Protein AF-A0A6M0SZT1-F1 (afdb_monomer)

Sequence (218 aa):
MTKTYFNPGCALSIYKPEVENKILKFLNENYGEVTLHKICCHHDPQIEAGSLIINVCAGCDRRFRSLYKGISTISLWEVLDGLDGFQYPDYKGLKLSIQDACPVREKPQVHKAVRNLLKKMNIDVVETKFFGRNSICCGNDLYPKIPIEKVHQKMKERADSMPCNEVCVYCVSCIKSMYIGGKTPRYLIDLLIGQTTDPQIYDTVQWHEQLQDYIDKH

pLDDT: mean 97.03, std 3.06, range [72.12, 98.88]

Organism: Clostridium botulinum (NCBI:txid1491)

Secondary structure (DSSP, 8-state):
---EEEE-HHHHHHH-HHHHHHHHHHHHHHT--EEE--S-TTS-----TT-EEEES-HHHHHHHHHHSTT-EEEEHHHHHHT-TT------TTEEEEEE--GGGTT-HHHHHHHHHHHHHTTEEE---SS-GGGPPP-SGGGTTTS-HHHHHHHHHHHHHT-SSSEEEESSHHHHHHHHHTT-EEEEHHHHHTT------S--HHHHHHHHHHHHHH-

Mean predicted aligned error: 2.59 Å

Radius of gyration: 16.6 Å; Cα contacts (8 Å, |Δi|>4): 396; chains: 1; bounding box: 43×33×44 Å

Solvent-accessible surface area (backbone atoms only — not comparable to full-atom values): 11674 Å² total; per-residue (Å²): 132,75,53,38,30,39,30,54,46,62,63,42,49,70,72,48,50,78,50,50,60,53,52,49,50,50,38,45,76,76,75,41,82,53,44,85,40,76,59,25,66,90,50,84,75,90,67,65,75,59,24,36,36,37,23,58,32,37,63,44,44,42,36,41,53,70,73,40,84,50,40,44,66,45,46,47,47,44,54,58,56,73,49,96,77,78,80,58,43,78,51,82,60,42,66,25,13,60,54,44,57,53,60,40,31,91,38,63,64,50,53,50,17,50,52,50,46,38,46,67,21,37,34,41,77,42,78,30,95,49,43,53,70,57,28,62,59,47,27,61,86,41,56,86,83,48,61,66,70,60,30,51,48,40,9,26,59,46,31,69,56,38,82,38,58,36,28,38,21,63,35,70,64,44,29,26,22,25,42,77,26,72,32,48,38,36,37,48,68,29,51,58,71,69,46,81,54,76,60,72,78,46,56,68,64,62,42,52,50,54,52,47,60,44,52,80,75,59

Foldseek 3Di:
DAAEEEEAALLNCVQPVVVQVVLQVVCCVFPHDYHYQHAHLVDDSPDDALHEYAYLALVSQLSQPPPDHRYHYDYPLLVVLPTDPQDAAAPPAAEFEEQDAVSCLVPLSSQVSLVSSCVSNNYHYDYFPQDRNRHDHLLLVCPPVDDVVVSLVSLLVNLVSIPDLEYEYSHLLSCLSNVSNNGQYDYSSCNSVVHGDDNPPSPSVVSVVSSVVSNVVD

Structure (mmCIF, N/CA/C/O backbone):
data_AF-A0A6M0SZT1-F1
#
_entry.id   AF-A0A6M0SZT1-F1
#
loop_
_atom_site.group_PDB
_atom_site.id
_atom_site.type_symbol
_atom_site.label_atom_id
_atom_site.label_alt_id
_atom_site.label_comp_id
_atom_site.label_asym_id
_atom_site.label_entity_id
_atom_site.label_seq_id
_atom_site.pdbx_PDB_ins_code
_atom_site.Cartn_x
_atom_site.Cartn_y
_atom_site.Cartn_z
_atom_site.occupancy
_atom_site.B_iso_or_equiv
_atom_site.auth_seq_id
_atom_site.auth_comp_id
_atom_site.auth_asym_id
_atom_site.auth_atom_id
_atom_site.pdbx_PDB_model_num
ATOM 1 N N . MET A 1 1 ? -22.111 5.055 19.027 1.00 72.12 1 MET A N 1
ATOM 2 C CA . MET A 1 1 ? -20.682 5.299 18.738 1.00 72.12 1 MET A CA 1
ATOM 3 C C . MET A 1 1 ? -20.318 4.495 17.503 1.00 72.12 1 MET A C 1
ATOM 5 O O . MET A 1 1 ? -20.843 3.397 17.362 1.00 72.12 1 MET A O 1
ATOM 9 N N . THR A 1 2 ? -19.500 5.039 16.604 1.00 90.38 2 THR A N 1
ATOM 10 C CA . THR A 1 2 ? -19.004 4.309 15.426 1.00 90.38 2 THR A CA 1
ATOM 11 C C . THR A 1 2 ? -18.044 3.212 15.876 1.00 90.38 2 THR A C 1
ATOM 13 O O . THR A 1 2 ? -17.076 3.521 16.568 1.00 90.38 2 THR A O 1
ATOM 16 N N . LYS A 1 3 ? -18.294 1.950 15.506 1.00 97.12 3 LYS A N 1
ATOM 17 C CA . LYS A 1 3 ? -17.322 0.876 15.750 1.00 97.12 3 LYS A CA 1
ATOM 18 C C . LYS A 1 3 ? -16.201 0.943 14.721 1.00 97.12 3 LYS A C 1
ATOM 20 O O . LYS A 1 3 ? -16.451 1.177 13.535 1.00 97.12 3 LYS A O 1
ATOM 25 N N . THR A 1 4 ? -14.977 0.719 15.186 1.00 98.44 4 THR A N 1
ATOM 26 C CA . THR A 1 4 ? -13.776 0.804 14.357 1.00 98.44 4 THR A CA 1
ATOM 27 C C . THR A 1 4 ? -13.098 -0.551 14.254 1.00 98.44 4 THR A C 1
ATOM 29 O O . THR A 1 4 ? -12.855 -1.232 15.251 1.00 98.44 4 THR A O 1
ATOM 32 N N . TYR A 1 5 ? -12.756 -0.918 13.026 1.00 98.56 5 TYR A N 1
ATOM 33 C CA . TYR A 1 5 ? -12.102 -2.169 12.694 1.00 98.56 5 TYR A CA 1
ATOM 34 C C . TYR A 1 5 ? -10.780 -1.909 11.984 1.00 98.56 5 TYR A C 1
ATOM 36 O O . TYR A 1 5 ? -10.684 -1.004 11.159 1.00 98.56 5 TYR A O 1
ATOM 44 N N . PHE A 1 6 ? -9.768 -2.727 12.252 1.00 98.69 6 PHE A N 1
ATOM 45 C CA . PHE A 1 6 ? -8.534 -2.751 11.476 1.00 98.69 6 PHE A CA 1
ATOM 46 C C . PHE A 1 6 ? -8.542 -3.955 10.539 1.00 98.69 6 PHE A C 1
ATOM 48 O O . PHE A 1 6 ? -8.593 -5.096 10.998 1.00 98.69 6 PHE A O 1
ATOM 55 N N . ASN A 1 7 ? -8.469 -3.706 9.230 1.00 98.44 7 ASN A N 1
ATOM 56 C CA . ASN A 1 7 ? -8.311 -4.752 8.226 1.00 98.44 7 ASN A CA 1
ATOM 57 C C . ASN A 1 7 ? -6.922 -4.643 7.574 1.00 98.44 7 ASN A C 1
ATOM 59 O O . ASN A 1 7 ? -6.676 -3.701 6.808 1.00 98.44 7 ASN A O 1
ATOM 63 N N . PRO A 1 8 ? -6.008 -5.596 7.840 1.00 97.38 8 PRO A N 1
ATOM 64 C CA . PRO A 1 8 ? -4.684 -5.589 7.219 1.00 97.38 8 PRO A CA 1
ATOM 65 C C . PRO A 1 8 ? -4.759 -5.871 5.710 1.00 97.38 8 PRO A C 1
ATOM 67 O O . PRO A 1 8 ? -3.928 -5.387 4.938 1.00 97.38 8 PRO A O 1
ATOM 70 N N . GLY A 1 9 ? -5.800 -6.591 5.283 1.00 97.19 9 GLY A N 1
ATOM 71 C CA . GL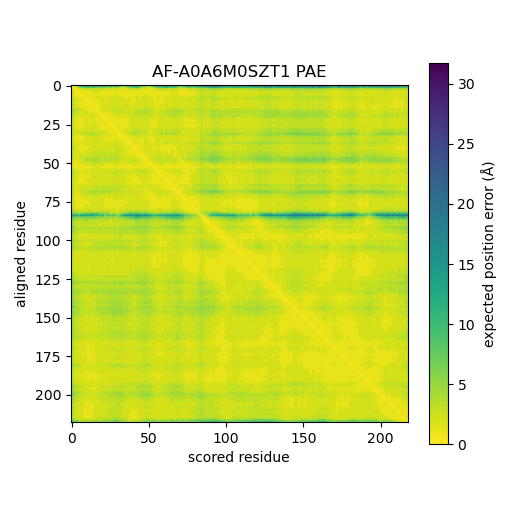Y A 1 9 ? -5.979 -7.082 3.925 1.00 97.19 9 GLY A CA 1
ATOM 72 C C . GLY A 1 9 ? -5.069 -8.271 3.621 1.00 97.19 9 GLY A C 1
ATOM 73 O O . GLY A 1 9 ? -3.965 -8.381 4.151 1.00 97.19 9 GLY A O 1
ATOM 74 N N . CYS A 1 10 ? -5.513 -9.132 2.702 1.00 97.00 10 CYS A N 1
ATOM 75 C CA . CYS A 1 10 ? -4.819 -10.368 2.327 1.00 97.00 10 CYS A CA 1
ATOM 76 C C . CYS A 1 10 ? -3.331 -10.162 2.018 1.00 97.00 10 CYS A C 1
ATOM 78 O O . CYS A 1 10 ? -2.477 -10.916 2.471 1.00 97.00 10 CYS A O 1
ATOM 80 N N . ALA A 1 11 ? -3.002 -9.098 1.286 1.00 97.38 11 ALA A N 1
ATOM 81 C CA . ALA A 1 11 ? -1.643 -8.875 0.832 1.00 97.38 11 ALA A CA 1
ATOM 82 C C . ALA A 1 11 ? -0.666 -8.565 1.978 1.00 97.38 11 ALA A C 1
ATOM 84 O O . ALA A 1 11 ? 0.463 -9.042 1.933 1.00 97.38 11 ALA A O 1
ATOM 85 N N . LEU A 1 12 ? -1.072 -7.794 2.999 1.00 97.44 12 LEU A N 1
ATOM 86 C CA . LEU A 1 12 ? -0.223 -7.568 4.177 1.00 97.44 12 LEU A CA 1
ATOM 87 C C . LEU A 1 12 ? -0.140 -8.836 5.031 1.00 97.44 12 LEU A C 1
ATOM 89 O O . LEU A 1 12 ? 0.940 -9.157 5.516 1.00 97.44 12 LEU A O 1
ATOM 93 N N . SER A 1 13 ? -1.252 -9.562 5.157 1.00 97.12 13 SER A N 1
ATOM 94 C CA . SER A 1 13 ? -1.324 -10.829 5.887 1.00 97.12 13 SER A CA 1
ATOM 95 C C . SER A 1 13 ? -0.401 -11.904 5.325 1.00 97.12 13 SER A C 1
ATOM 97 O O . SER A 1 13 ? 0.176 -12.671 6.086 1.00 97.12 13 SER A O 1
ATOM 99 N N . ILE A 1 14 ? -0.228 -11.952 4.003 1.00 97.06 14 ILE A N 1
ATOM 100 C CA . ILE A 1 14 ? 0.751 -12.832 3.352 1.00 97.06 14 ILE A CA 1
ATOM 101 C C . ILE A 1 14 ? 2.166 -12.266 3.513 1.00 97.06 14 ILE A C 1
ATOM 103 O O . ILE A 1 14 ? 3.099 -13.009 3.797 1.00 97.06 14 ILE A O 1
ATOM 107 N N . TYR A 1 15 ? 2.325 -10.951 3.330 1.00 97.62 15 TYR A N 1
ATOM 108 C CA . TYR A 1 15 ? 3.629 -10.291 3.322 1.00 97.62 15 TYR A CA 1
ATOM 109 C C . TYR A 1 15 ? 4.350 -10.376 4.672 1.00 97.62 15 TYR A C 1
ATOM 111 O O . TYR A 1 15 ? 5.495 -10.816 4.741 1.00 97.62 15 TYR A O 1
ATOM 119 N N . LYS A 1 16 ? 3.685 -9.918 5.735 1.00 96.38 16 LYS A N 1
ATOM 120 C CA . LYS A 1 16 ? 4.219 -9.804 7.099 1.00 96.38 16 LYS A CA 1
ATOM 121 C C . LYS A 1 16 ? 3.084 -9.950 8.121 1.00 96.38 16 LYS A C 1
ATOM 123 O O . LYS A 1 16 ? 2.641 -8.945 8.692 1.00 96.38 16 LYS A O 1
ATOM 128 N N . PRO A 1 17 ? 2.570 -11.174 8.349 1.00 95.00 17 PRO A N 1
ATOM 129 C CA . PRO A 1 17 ? 1.448 -11.410 9.262 1.00 95.00 17 PRO A CA 1
ATOM 130 C C . PRO A 1 17 ? 1.733 -10.938 10.694 1.00 95.00 17 PRO A C 1
ATOM 132 O O . PRO A 1 17 ? 0.834 -10.489 11.404 1.00 95.00 17 PRO A O 1
ATOM 135 N N . GLU A 1 18 ? 2.989 -10.977 11.133 1.00 94.25 18 GLU A N 1
ATOM 136 C CA . GLU A 1 18 ? 3.406 -10.539 12.464 1.00 94.25 18 GLU A CA 1
ATOM 137 C C . GLU A 1 18 ? 3.238 -9.029 12.692 1.00 94.25 18 GLU A C 1
ATOM 139 O O . GLU A 1 18 ? 3.200 -8.572 13.839 1.00 94.25 18 GLU A O 1
ATOM 144 N N . VAL A 1 19 ? 3.132 -8.239 11.619 1.00 94.81 19 VAL A N 1
ATOM 145 C CA . VAL A 1 19 ? 2.925 -6.790 11.703 1.00 94.81 19 VAL A CA 1
ATOM 146 C C . VAL A 1 19 ? 1.462 -6.445 12.003 1.00 94.81 19 VAL A C 1
ATOM 148 O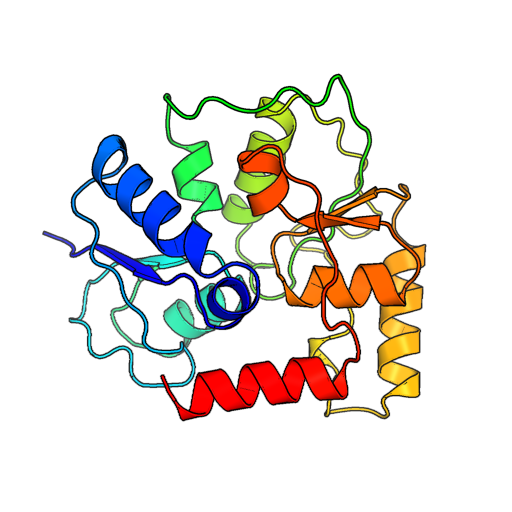 O . VAL A 1 19 ? 1.208 -5.400 12.602 1.00 94.81 19 VAL A O 1
ATOM 151 N N . GLU A 1 20 ? 0.503 -7.326 11.697 1.00 94.38 20 GLU A N 1
ATOM 152 C CA . GLU A 1 20 ? -0.929 -7.094 11.958 1.00 94.38 20 GLU A CA 1
ATOM 153 C C . GLU A 1 20 ? -1.192 -6.759 13.428 1.00 94.38 20 GLU A C 1
ATOM 155 O O . GLU A 1 20 ? -1.782 -5.727 13.748 1.00 94.38 20 GLU A O 1
ATOM 160 N N . ASN A 1 21 ? -0.692 -7.609 14.328 1.00 94.19 21 ASN A N 1
ATOM 161 C CA . ASN A 1 21 ? -0.896 -7.459 15.766 1.00 94.19 21 ASN A CA 1
ATOM 162 C C . ASN A 1 21 ? -0.145 -6.247 16.328 1.00 94.19 21 ASN A C 1
ATOM 164 O O . ASN A 1 21 ? -0.613 -5.626 17.280 1.00 94.19 21 ASN A O 1
ATOM 168 N N . LYS A 1 22 ? 0.993 -5.873 15.727 1.00 95.31 22 LYS A N 1
ATOM 169 C CA . LYS A 1 22 ? 1.731 -4.660 16.110 1.00 95.31 22 LYS A CA 1
ATOM 170 C C . LYS A 1 22 ? 0.941 -3.404 15.752 1.00 95.31 22 LYS A C 1
ATOM 172 O O . LYS A 1 22 ? 0.822 -2.515 16.590 1.00 95.31 22 LYS A O 1
ATOM 177 N N . ILE A 1 23 ? 0.365 -3.353 14.548 1.00 96.31 23 ILE A N 1
ATOM 178 C CA . ILE A 1 23 ? -0.489 -2.236 14.124 1.00 96.31 23 ILE A CA 1
ATOM 179 C C . ILE A 1 23 ? -1.745 -2.176 14.994 1.00 96.31 23 ILE A C 1
ATOM 181 O O . ILE A 1 23 ? -2.072 -1.113 15.507 1.00 96.31 23 ILE A O 1
ATOM 185 N N . LEU A 1 24 ? -2.423 -3.306 15.209 1.00 97.50 24 LEU A N 1
ATOM 186 C CA . LEU A 1 24 ? -3.626 -3.358 16.039 1.00 97.50 24 LEU A CA 1
ATOM 187 C C . LEU A 1 24 ? -3.359 -2.861 17.464 1.00 97.50 24 LEU A C 1
ATOM 189 O O . LEU A 1 24 ? -4.137 -2.066 17.991 1.00 97.50 24 LEU A O 1
ATOM 193 N N . LYS A 1 25 ? -2.258 -3.311 18.077 1.00 96.31 25 LYS A N 1
ATOM 194 C CA . LYS A 1 25 ? -1.841 -2.851 19.403 1.00 96.31 25 LYS A CA 1
ATOM 195 C C . LYS A 1 25 ? -1.597 -1.341 19.404 1.00 96.31 25 LYS A C 1
ATOM 197 O O . LYS A 1 25 ? -2.168 -0.644 20.234 1.00 96.31 25 LYS A O 1
ATOM 202 N N . PHE A 1 26 ? -0.830 -0.838 18.437 1.00 95.44 26 PHE A N 1
ATOM 203 C CA . PHE A 1 26 ? -0.554 0.593 18.312 1.00 95.44 26 PHE A CA 1
ATOM 204 C C . PHE A 1 26 ? -1.837 1.426 18.161 1.00 95.44 26 PHE A C 1
ATOM 206 O O . PHE A 1 26 ? -1.977 2.461 18.811 1.00 95.44 26 PHE A O 1
ATOM 213 N N . LEU A 1 27 ? -2.790 0.973 17.339 1.00 96.50 27 LEU A N 1
ATOM 214 C CA . LEU A 1 27 ? -4.081 1.640 17.159 1.00 96.50 27 LEU A CA 1
ATOM 215 C C . LEU A 1 27 ? -4.890 1.674 18.463 1.00 96.50 27 LEU A C 1
ATOM 217 O O . LEU A 1 27 ? -5.441 2.717 18.797 1.00 96.50 27 LEU A O 1
ATOM 221 N N . ASN A 1 28 ? -4.913 0.581 19.227 1.00 96.75 28 ASN A N 1
ATOM 222 C CA . ASN A 1 28 ? -5.602 0.557 20.520 1.00 96.75 28 ASN A CA 1
ATOM 223 C C . ASN A 1 28 ? -4.961 1.487 21.560 1.00 96.75 28 ASN A C 1
ATOM 225 O O . ASN A 1 28 ? -5.665 2.078 22.372 1.00 96.75 28 ASN A O 1
ATOM 229 N N . GLU A 1 29 ? -3.640 1.655 21.514 1.00 95.12 29 GLU A N 1
ATOM 230 C CA . GLU A 1 29 ? -2.909 2.532 22.434 1.00 95.12 29 GLU A CA 1
ATOM 231 C C . GLU A 1 29 ? -3.015 4.023 22.068 1.00 95.12 29 GLU A C 1
ATOM 233 O O . GLU A 1 29 ? -2.944 4.866 22.958 1.00 95.12 29 GLU A O 1
ATOM 238 N N . ASN A 1 30 ? -3.175 4.362 20.781 1.00 94.81 30 ASN A N 1
ATOM 239 C CA . ASN A 1 30 ? -2.997 5.742 20.299 1.00 94.81 30 ASN A CA 1
ATOM 240 C C . ASN A 1 30 ? -4.188 6.321 19.522 1.00 94.81 30 ASN A C 1
ATOM 242 O O . ASN A 1 30 ? -4.253 7.532 19.340 1.00 94.81 30 ASN A O 1
ATOM 246 N N . TYR A 1 31 ? -5.109 5.491 19.030 1.00 93.75 31 TYR A N 1
ATOM 247 C CA . TYR A 1 31 ? -6.240 5.930 18.206 1.00 93.75 31 TYR A CA 1
ATOM 248 C C . TYR A 1 31 ? -7.587 5.737 18.910 1.00 93.75 31 TYR A C 1
ATOM 250 O O . TYR A 1 31 ? -8.418 6.643 18.913 1.00 93.75 31 TYR A O 1
ATOM 258 N N . GLY A 1 32 ? -7.808 4.574 19.522 1.00 94.19 32 GLY A N 1
ATOM 259 C CA . GLY A 1 32 ? -9.045 4.242 20.230 1.00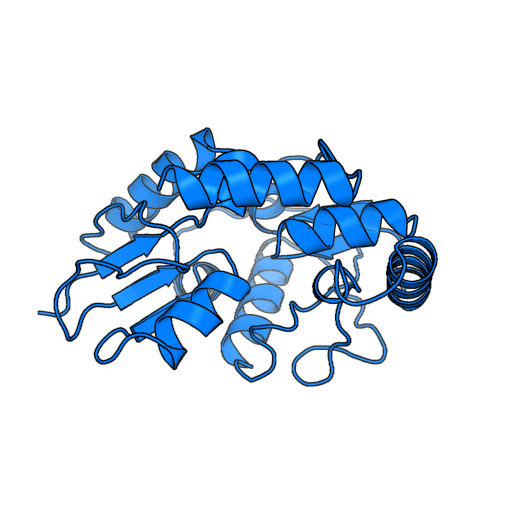 94.19 32 GLY A CA 1
ATOM 260 C C . GLY A 1 32 ? -9.329 2.745 20.200 1.00 94.19 32 GLY A C 1
ATOM 261 O O . GLY A 1 32 ? -8.501 1.967 19.742 1.00 94.19 32 GLY A O 1
ATOM 262 N N . GLU A 1 33 ? -10.508 2.328 20.658 1.00 97.31 33 GLU A N 1
ATOM 263 C CA . GLU A 1 33 ? -10.901 0.915 20.630 1.00 97.31 33 GLU A CA 1
ATOM 264 C C . GLU A 1 33 ? -11.049 0.420 19.179 1.00 97.31 33 GLU A C 1
ATOM 266 O O . GLU A 1 33 ? -11.928 0.868 18.434 1.00 97.31 33 GLU A O 1
ATOM 271 N N . VAL A 1 34 ? -10.168 -0.497 18.768 1.00 98.19 34 VAL A N 1
ATOM 272 C CA . VAL A 1 34 ? -10.127 -1.049 17.408 1.00 98.19 34 VAL A CA 1
ATOM 273 C C . VAL A 1 34 ? -10.127 -2.570 17.456 1.00 98.19 34 VAL A C 1
ATOM 275 O O . VAL A 1 34 ? -9.262 -3.188 18.078 1.00 98.19 34 VAL A O 1
ATOM 278 N N . THR A 1 35 ? -11.064 -3.182 16.730 1.00 98.12 35 THR A N 1
ATOM 279 C CA . THR A 1 35 ? -11.176 -4.644 16.607 1.00 98.12 35 THR A CA 1
ATOM 280 C C . THR A 1 35 ? -10.500 -5.144 15.330 1.00 98.12 35 THR A C 1
ATOM 282 O O . THR A 1 35 ? -10.637 -4.543 14.265 1.00 98.12 35 THR A O 1
ATOM 285 N N . LEU A 1 36 ? -9.779 -6.265 15.397 1.00 97.69 36 LEU A N 1
ATOM 286 C CA . LEU A 1 36 ? -9.208 -6.889 14.201 1.00 97.69 36 LEU A CA 1
ATOM 287 C C . LEU A 1 36 ? -10.315 -7.467 13.310 1.00 97.69 36 LEU A C 1
ATOM 289 O O . LEU A 1 36 ? -11.151 -8.239 13.770 1.00 97.69 36 LEU A O 1
ATOM 293 N N . HIS A 1 37 ? -10.278 -7.145 12.022 1.00 97.50 37 HIS A N 1
ATOM 294 C CA . HIS A 1 37 ? -11.189 -7.667 11.010 1.00 97.50 37 HIS A CA 1
ATOM 295 C C . HIS A 1 37 ? -10.381 -8.385 9.925 1.00 97.50 37 HIS A C 1
ATOM 297 O O . HIS A 1 37 ? -9.654 -7.736 9.172 1.00 97.50 37 HIS A O 1
ATOM 303 N N . LYS A 1 38 ? -10.489 -9.718 9.835 1.00 95.31 38 LYS A N 1
ATOM 304 C CA . LYS A 1 38 ? -9.677 -10.541 8.913 1.00 95.31 38 LYS A CA 1
ATOM 305 C C . LYS A 1 38 ? -10.392 -10.997 7.639 1.00 95.31 38 LYS A C 1
ATOM 307 O O . LYS A 1 38 ? -9.717 -11.548 6.772 1.00 95.31 38 LYS A O 1
ATOM 312 N N . ILE A 1 39 ? -11.694 -10.733 7.506 1.00 96.88 39 ILE A N 1
ATOM 313 C CA . ILE A 1 39 ? -12.456 -11.116 6.312 1.00 96.88 39 ILE A CA 1
ATOM 314 C C . ILE A 1 39 ? -11.928 -10.336 5.108 1.00 9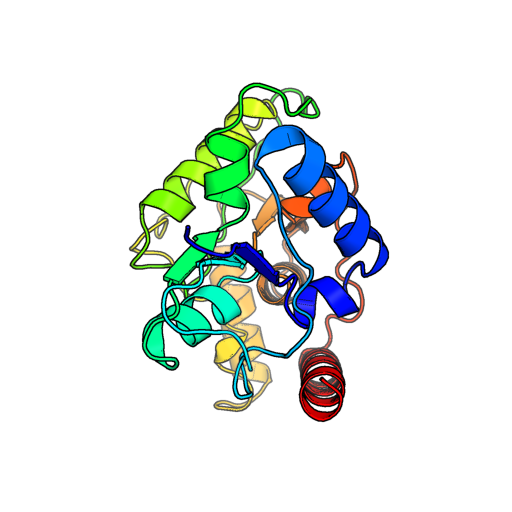6.88 39 ILE A C 1
ATOM 316 O O . ILE A 1 39 ? -11.686 -9.118 5.183 1.00 96.88 39 ILE A O 1
ATOM 320 N N . CYS A 1 40 ? -11.695 -11.037 4.000 1.00 97.69 40 CYS A N 1
ATOM 321 C CA . CYS A 1 40 ? -11.184 -10.403 2.798 1.00 97.69 40 CYS A CA 1
ATOM 322 C C . CYS A 1 40 ? -12.227 -9.458 2.187 1.00 97.69 40 CYS A C 1
ATOM 324 O O . CYS A 1 40 ? -13.410 -9.763 2.116 1.00 97.69 40 CYS A O 1
ATOM 326 N N . CYS A 1 41 ? -11.783 -8.325 1.635 1.00 97.69 41 CYS A N 1
ATOM 327 C CA . CYS A 1 41 ? -12.660 -7.353 0.965 1.00 97.69 41 CYS A CA 1
ATOM 328 C C . CYS A 1 41 ? -13.396 -7.888 -0.287 1.00 97.69 41 CYS A C 1
ATOM 330 O O . CYS A 1 41 ? -14.164 -7.150 -0.912 1.00 97.69 41 CYS A O 1
ATOM 332 N N . HIS A 1 42 ? -13.129 -9.135 -0.688 1.00 97.62 42 HIS A N 1
ATOM 333 C CA . HIS A 1 42 ? -13.861 -9.864 -1.724 1.00 97.62 42 HIS A CA 1
ATOM 334 C C . HIS A 1 42 ? -15.147 -10.533 -1.213 1.00 97.62 42 HIS A C 1
ATOM 336 O O . HIS A 1 42 ? -15.962 -10.923 -2.046 1.00 97.62 42 HIS A O 1
ATOM 342 N N . HIS A 1 43 ? -15.351 -10.594 0.104 1.00 97.38 43 HIS A N 1
ATOM 343 C CA . HIS A 1 43 ? -16.528 -11.184 0.742 1.00 97.38 43 HIS A CA 1
ATOM 344 C C . HIS A 1 43 ? -17.314 -10.153 1.544 1.00 97.38 43 HIS A C 1
ATOM 346 O O . HIS A 1 43 ? -16.821 -9.056 1.822 1.00 97.38 43 HIS A O 1
ATOM 352 N N . ASP A 1 44 ? -18.531 -10.532 1.942 1.00 96.31 44 ASP A N 1
ATOM 353 C CA . ASP A 1 44 ? -19.341 -9.733 2.858 1.00 96.31 44 ASP A CA 1
ATOM 354 C C . ASP A 1 44 ? -18.551 -9.445 4.155 1.00 96.31 44 ASP A C 1
ATOM 356 O O . ASP A 1 44 ? -18.092 -10.396 4.793 1.00 96.31 44 ASP A O 1
ATOM 360 N N . PRO A 1 45 ? -18.373 -8.169 4.555 1.00 96.88 45 PRO A N 1
ATOM 361 C CA . PRO A 1 45 ? -17.579 -7.802 5.722 1.00 96.88 45 PRO A CA 1
ATOM 362 C C . PRO A 1 45 ? -18.131 -8.320 7.054 1.00 96.88 45 PRO A C 1
ATOM 364 O O . PRO A 1 45 ? -17.400 -8.323 8.034 1.00 96.88 45 PRO A O 1
ATOM 367 N N . GLN A 1 46 ? -19.410 -8.700 7.1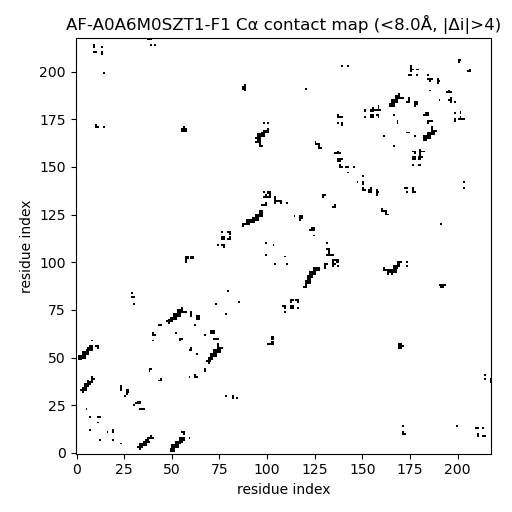39 1.00 96.75 46 GLN A N 1
ATOM 368 C CA . GLN A 1 46 ? -20.045 -9.173 8.378 1.00 96.75 46 GLN A CA 1
ATOM 369 C C . GLN A 1 46 ? -19.847 -8.233 9.587 1.00 96.75 46 GLN A C 1
ATOM 371 O O . GLN A 1 46 ? -19.733 -8.675 10.731 1.00 96.75 46 GLN A O 1
ATOM 376 N N . ILE A 1 47 ? -19.828 -6.919 9.341 1.00 96.62 47 ILE A N 1
ATOM 377 C CA . ILE A 1 47 ? -19.803 -5.874 10.375 1.00 96.62 47 ILE A CA 1
ATOM 378 C C . ILE A 1 47 ? -21.018 -4.958 10.229 1.00 96.62 47 ILE A C 1
ATOM 380 O O . ILE A 1 47 ? -21.605 -4.844 9.151 1.00 96.62 47 ILE A O 1
ATOM 384 N N . GLU A 1 48 ? -21.419 -4.312 11.321 1.00 95.75 48 GLU A N 1
ATOM 385 C CA . GLU A 1 48 ? -22.626 -3.486 11.314 1.00 95.75 48 GLU A CA 1
ATOM 386 C C . GLU A 1 48 ? -22.522 -2.232 10.425 1.00 95.75 48 GLU A C 1
ATOM 388 O O . GLU A 1 48 ? -21.452 -1.678 10.169 1.00 95.75 48 GLU A O 1
ATOM 393 N N . ALA A 1 49 ? -23.677 -1.757 9.951 1.00 96.00 49 ALA A N 1
ATOM 394 C CA . ALA A 1 49 ? -23.753 -0.509 9.206 1.00 96.00 49 ALA A CA 1
ATOM 395 C C . ALA A 1 49 ? -23.370 0.685 10.097 1.00 96.00 49 ALA A C 1
ATOM 397 O O . ALA A 1 49 ? -23.776 0.781 11.254 1.00 96.00 49 ALA A O 1
ATOM 398 N N . GLY A 1 50 ? -22.630 1.630 9.522 1.00 96.44 50 GLY A N 1
ATOM 399 C CA . GLY A 1 50 ? -22.061 2.778 10.223 1.00 96.44 50 GLY A CA 1
ATOM 400 C C . GLY A 1 50 ? -20.623 2.557 10.692 1.00 96.44 50 GLY A C 1
ATOM 401 O O . GLY A 1 50 ? -20.031 3.498 11.218 1.00 96.44 50 GLY A O 1
ATOM 402 N N . SER A 1 51 ? -20.056 1.364 10.494 1.00 97.75 51 SER A N 1
ATOM 403 C CA . SER A 1 51 ? -18.699 1.035 10.935 1.00 97.75 51 SER A CA 1
ATOM 404 C C . SER A 1 51 ? -17.606 1.653 10.062 1.00 97.75 51 SER A C 1
ATOM 406 O O . SER A 1 51 ? -17.783 1.952 8.873 1.00 97.75 51 SER A O 1
ATOM 408 N N . LEU A 1 52 ? -16.450 1.866 10.689 1.00 98.44 52 LEU A N 1
ATOM 409 C CA . LEU A 1 52 ? -15.244 2.414 10.079 1.00 98.44 52 LEU A CA 1
ATOM 410 C C . LEU A 1 52 ? -14.177 1.324 9.968 1.00 98.44 52 LEU A C 1
ATOM 412 O O . LEU A 1 52 ? -13.828 0.695 10.963 1.00 98.44 52 LEU A O 1
ATOM 416 N N . ILE A 1 53 ? -13.615 1.138 8.774 1.00 98.62 53 ILE A N 1
ATOM 417 C CA . ILE A 1 53 ? -12.463 0.261 8.549 1.00 98.62 53 ILE A CA 1
ATOM 418 C C . ILE A 1 53 ? -11.198 1.101 8.343 1.00 98.62 53 ILE A C 1
ATOM 420 O O . ILE A 1 53 ? -11.071 1.827 7.351 1.00 98.62 53 ILE A O 1
ATOM 424 N N . ILE A 1 54 ? -10.229 0.934 9.241 1.00 98.62 54 ILE A N 1
ATOM 425 C CA . ILE A 1 54 ? -8.834 1.328 9.045 1.00 98.62 54 ILE A CA 1
ATOM 426 C C . ILE A 1 54 ? -8.171 0.272 8.159 1.00 98.62 54 ILE A C 1
ATOM 428 O O . ILE A 1 54 ? -8.116 -0.904 8.526 1.00 98.62 54 ILE A O 1
ATOM 432 N N . ASN A 1 55 ? -7.672 0.670 6.990 1.00 97.88 55 ASN A N 1
ATOM 433 C CA . ASN A 1 55 ? -7.071 -0.247 6.018 1.00 97.88 55 ASN A CA 1
ATOM 434 C C . ASN A 1 55 ? -5.625 0.129 5.666 1.00 97.88 55 ASN A C 1
ATOM 436 O O . ASN A 1 55 ? -5.244 1.295 5.706 1.00 97.88 55 ASN A O 1
ATOM 440 N N . VAL A 1 56 ? -4.820 -0.861 5.278 1.00 96.1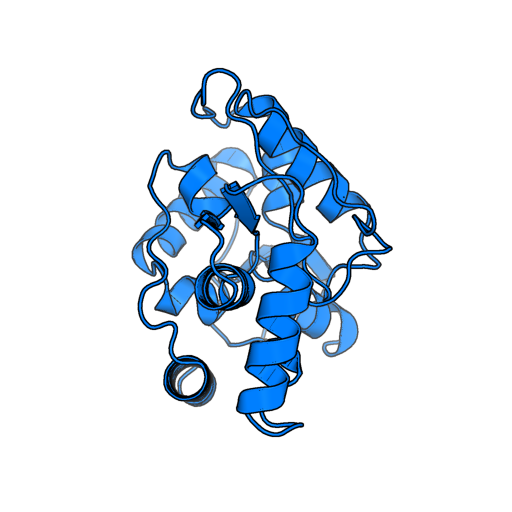9 56 VAL A N 1
ATOM 441 C CA . VAL A 1 56 ? -3.457 -0.631 4.749 1.00 96.19 56 VAL A CA 1
ATOM 442 C C . VAL A 1 56 ? -3.432 -0.706 3.221 1.00 96.19 56 VAL A C 1
ATOM 444 O O . VAL A 1 56 ? -2.677 -0.005 2.547 1.00 96.19 56 VAL A O 1
ATOM 447 N N . CYS A 1 57 ? -4.273 -1.570 2.654 1.00 96.62 57 CYS A N 1
ATOM 448 C CA . CYS A 1 57 ? -4.295 -1.859 1.230 1.00 96.62 57 CYS A CA 1
ATOM 449 C C . CYS A 1 57 ? -5.241 -0.918 0.475 1.00 96.62 57 CYS A C 1
ATOM 451 O O . CYS A 1 57 ? -6.456 -0.961 0.656 1.00 96.62 57 CYS A O 1
ATOM 453 N N . ALA A 1 58 ? -4.692 -0.166 -0.483 1.00 96.19 58 ALA A N 1
ATOM 454 C CA . ALA A 1 58 ? -5.464 0.683 -1.393 1.00 96.19 58 ALA A CA 1
ATOM 455 C C . ALA A 1 58 ? -6.594 -0.075 -2.127 1.00 96.19 58 ALA A C 1
ATOM 457 O O . ALA A 1 58 ? -7.676 0.467 -2.347 1.00 96.19 58 ALA A O 1
ATOM 458 N N . GLY A 1 59 ? -6.360 -1.336 -2.512 1.00 96.81 59 GLY A N 1
ATOM 459 C CA . GLY A 1 59 ? -7.387 -2.174 -3.139 1.00 96.81 59 GLY A CA 1
ATOM 460 C C . GLY A 1 59 ? -8.559 -2.461 -2.198 1.00 96.81 59 GLY A C 1
ATOM 461 O O . GLY A 1 59 ? -9.715 -2.341 -2.610 1.00 96.81 59 GLY A O 1
ATOM 462 N N . CYS A 1 60 ? -8.259 -2.770 -0.933 1.00 97.56 60 CYS A N 1
ATOM 463 C CA . CYS A 1 60 ? -9.264 -2.994 0.103 1.00 97.56 60 CYS A CA 1
ATOM 464 C C . CYS A 1 60 ? -10.024 -1.704 0.424 1.00 97.56 60 CYS A C 1
ATOM 466 O O . CYS A 1 60 ? -11.246 -1.759 0.495 1.00 97.56 60 CYS A O 1
ATOM 468 N N . ASP A 1 61 ? -9.346 -0.549 0.510 1.00 97.69 61 ASP A N 1
ATOM 469 C CA . ASP A 1 61 ? -9.995 0.766 0.649 1.00 97.69 61 ASP A CA 1
ATOM 470 C C . ASP A 1 61 ? -11.099 0.954 -0.396 1.00 97.69 61 ASP A C 1
ATOM 472 O O . ASP A 1 61 ? -12.261 1.167 -0.050 1.00 97.69 61 ASP A O 1
ATOM 476 N N . ARG A 1 62 ? -10.749 0.799 -1.683 1.00 97.19 62 ARG A N 1
ATOM 477 C CA . ARG A 1 62 ? -11.694 0.979 -2.789 1.00 97.19 62 ARG A CA 1
ATOM 478 C C . ARG A 1 62 ? -12.858 -0.002 -2.714 1.00 97.19 62 ARG A C 1
ATOM 480 O O . ARG A 1 62 ? -13.993 0.420 -2.922 1.00 97.19 62 ARG A O 1
ATOM 487 N N . ARG A 1 63 ? -12.598 -1.287 -2.454 1.00 97.62 63 ARG A N 1
ATOM 488 C CA . ARG A 1 63 ? -13.665 -2.298 -2.375 1.00 97.62 63 ARG A CA 1
ATOM 489 C C . ARG A 1 63 ? -14.596 -2.025 -1.202 1.00 97.62 63 ARG A C 1
ATOM 491 O O . ARG A 1 63 ? -15.798 -1.931 -1.426 1.00 97.62 63 ARG A O 1
ATOM 498 N N . PHE A 1 64 ? -14.050 -1.814 -0.002 1.00 97.94 64 PHE A N 1
ATOM 499 C CA . PHE A 1 64 ? -14.859 -1.575 1.190 1.00 97.94 64 PHE A CA 1
ATOM 500 C C . PHE A 1 64 ? -15.785 -0.371 1.025 1.00 97.94 64 PHE A C 1
ATOM 502 O O . PHE A 1 64 ? -16.993 -0.509 1.196 1.00 97.94 64 PHE A O 1
ATOM 509 N N . ARG A 1 65 ? -15.247 0.775 0.591 1.00 95.25 65 ARG A N 1
ATOM 510 C CA . ARG A 1 65 ? -16.038 2.009 0.459 1.00 95.25 65 ARG A CA 1
ATOM 511 C C . ARG A 1 65 ? -17.027 2.022 -0.706 1.00 95.25 65 ARG A C 1
ATOM 513 O O . ARG A 1 65 ? -17.947 2.831 -0.690 1.00 95.25 65 ARG A O 1
ATOM 520 N N . SER A 1 66 ? -16.798 1.215 -1.747 1.00 96.00 66 SER A N 1
ATOM 521 C CA . SER A 1 66 ? -17.595 1.291 -2.986 1.00 96.00 66 SER A CA 1
ATOM 522 C C . SER A 1 66 ? -18.622 0.171 -3.112 1.00 96.00 66 SER A C 1
ATOM 524 O O . SER A 1 66 ? -19.616 0.355 -3.806 1.00 96.00 66 SER A O 1
ATOM 526 N N . LEU A 1 67 ? -18.375 -0.990 -2.496 1.00 97.31 67 LEU A N 1
ATOM 527 C CA . LEU A 1 67 ? -19.209 -2.181 -2.680 1.00 97.31 67 LEU A CA 1
ATOM 528 C C . LEU A 1 67 ? -20.115 -2.483 -1.481 1.00 97.31 67 LEU A C 1
ATOM 530 O O . LEU A 1 67 ? -21.172 -3.073 -1.680 1.00 97.31 67 LEU A O 1
ATOM 534 N N . TYR A 1 68 ? -19.753 -2.064 -0.263 1.00 97.06 68 TYR A N 1
ATOM 535 C CA . TYR A 1 68 ? -20.504 -2.425 0.946 1.00 97.06 68 TYR A CA 1
ATOM 536 C C . TYR A 1 68 ? -21.162 -1.202 1.583 1.00 97.06 68 TYR A C 1
ATOM 538 O O . TYR A 1 68 ? -20.511 -0.293 2.102 1.00 97.06 68 TYR A O 1
ATOM 546 N N . LYS A 1 69 ? -22.496 -1.173 1.528 1.00 95.44 69 LYS A N 1
ATOM 547 C CA . LYS A 1 69 ? -23.306 -0.058 2.024 1.00 95.44 69 LYS A CA 1
ATOM 548 C C . LYS A 1 69 ? -23.141 0.102 3.536 1.00 95.44 69 LYS A C 1
ATOM 550 O O . LYS A 1 69 ? -23.242 -0.859 4.286 1.00 95.44 69 LYS A O 1
ATOM 555 N N . GLY A 1 70 ? -22.968 1.344 3.980 1.00 94.94 70 GLY A N 1
ATOM 556 C CA . GLY A 1 70 ? -22.836 1.669 5.400 1.00 94.94 70 GLY A CA 1
ATOM 557 C C . GLY A 1 70 ? -21.429 1.464 5.959 1.00 94.94 70 GLY A C 1
ATOM 558 O O . GLY A 1 70 ? -21.226 1.767 7.129 1.00 94.94 70 GLY A O 1
ATOM 559 N N . ILE A 1 71 ? -20.465 1.017 5.151 1.00 97.19 71 ILE A N 1
ATOM 560 C CA . ILE A 1 71 ? -19.064 0.904 5.558 1.00 97.19 71 ILE A CA 1
ATOM 561 C C . ILE A 1 71 ? -18.291 2.131 5.086 1.00 97.19 71 ILE A C 1
ATOM 563 O O . ILE A 1 71 ? -18.326 2.506 3.912 1.00 97.19 71 ILE A O 1
ATOM 567 N N . SER A 1 72 ? -17.571 2.754 6.013 1.00 97.00 72 SER A N 1
ATOM 568 C CA . SER A 1 72 ? -16.642 3.846 5.729 1.00 97.00 72 SER A CA 1
ATOM 569 C C . SER A 1 72 ? -15.197 3.378 5.893 1.00 97.00 72 SER A C 1
ATOM 571 O O . SER A 1 72 ? -14.920 2.375 6.549 1.00 97.00 72 SER A O 1
ATOM 573 N N . THR A 1 73 ? -14.256 4.087 5.271 1.00 97.88 73 THR A N 1
ATOM 574 C CA . THR A 1 73 ? -12.842 3.688 5.252 1.00 97.88 73 THR A CA 1
ATOM 575 C C . THR A 1 73 ? -11.918 4.865 5.519 1.00 97.88 73 THR A C 1
ATOM 577 O O . THR A 1 73 ? -12.065 5.910 4.875 1.00 97.88 73 THR A O 1
ATOM 580 N N . ILE A 1 74 ? -10.896 4.642 6.337 1.00 98.31 74 ILE A N 1
ATOM 581 C CA . ILE A 1 74 ? -9.736 5.523 6.497 1.00 98.31 74 ILE A CA 1
ATOM 582 C C . ILE A 1 74 ? -8.464 4.697 6.281 1.00 98.31 74 ILE A C 1
ATOM 584 O O . ILE A 1 74 ? -8.400 3.534 6.681 1.00 98.31 74 ILE A O 1
ATOM 588 N N . SER A 1 75 ? -7.458 5.242 5.604 1.00 98.44 75 SER A N 1
ATOM 589 C CA . SER A 1 75 ? -6.183 4.531 5.478 1.00 98.44 75 SER A CA 1
ATOM 590 C C . SER A 1 75 ? -5.377 4.633 6.773 1.00 98.44 75 SER A C 1
ATOM 592 O O . SER A 1 75 ? -5.414 5.647 7.469 1.00 98.44 75 SER A O 1
ATOM 594 N N . LEU A 1 76 ? -4.575 3.609 7.065 1.00 98.25 76 LEU A N 1
ATOM 595 C CA . LEU A 1 76 ? -3.590 3.644 8.145 1.00 98.25 76 LEU A CA 1
ATOM 596 C C . LEU A 1 76 ? -2.641 4.840 7.983 1.00 98.25 76 LEU A C 1
ATOM 598 O O . LEU A 1 76 ? -2.201 5.413 8.970 1.00 98.25 76 LEU A O 1
ATOM 602 N N . TRP A 1 77 ? -2.368 5.252 6.745 1.00 98.38 77 TRP A N 1
ATOM 603 C CA . TRP A 1 77 ? -1.524 6.404 6.439 1.00 98.38 77 TRP A CA 1
ATOM 604 C C . TRP A 1 77 ? -2.109 7.698 6.993 1.00 98.38 77 TRP A C 1
ATOM 606 O O . TRP A 1 77 ? -1.404 8.443 7.663 1.00 98.38 77 TRP A O 1
ATOM 616 N N . GLU A 1 78 ? -3.399 7.942 6.750 1.00 98.38 78 GLU A N 1
ATOM 617 C CA . GLU A 1 78 ? -4.117 9.100 7.297 1.00 98.38 78 GLU A CA 1
ATOM 618 C C . GLU A 1 78 ? -4.134 9.071 8.827 1.00 98.38 78 GLU A C 1
ATOM 620 O O . GLU A 1 78 ? -3.907 10.102 9.455 1.00 98.38 78 GLU A O 1
ATOM 625 N N . VAL A 1 79 ? -4.355 7.892 9.421 1.00 97.56 79 VAL A N 1
ATOM 626 C CA . VAL A 1 79 ? -4.343 7.722 10.881 1.00 97.56 79 VAL A CA 1
ATOM 627 C C . VAL A 1 79 ? -2.971 8.071 11.457 1.00 97.56 79 VAL A C 1
ATOM 629 O O . VAL A 1 79 ? -2.886 8.926 12.329 1.00 97.56 79 VAL A O 1
ATOM 632 N N . LEU A 1 80 ? -1.893 7.467 10.952 1.00 96.88 80 LEU A N 1
ATOM 633 C CA . LEU A 1 80 ? -0.537 7.727 11.447 1.00 96.88 80 LEU A CA 1
ATOM 634 C C . LEU A 1 80 ? -0.110 9.181 11.228 1.00 96.88 80 LEU A C 1
ATOM 636 O O . LEU A 1 80 ? 0.558 9.763 12.081 1.00 96.88 80 LEU A O 1
ATOM 640 N N . ASP A 1 81 ? -0.509 9.791 10.110 1.00 97.06 81 ASP A N 1
ATOM 641 C CA . ASP A 1 81 ? -0.186 11.190 9.846 1.00 97.06 81 ASP A CA 1
ATOM 642 C C . ASP A 1 81 ? -0.887 12.152 10.821 1.00 97.06 81 ASP A C 1
ATOM 644 O O . ASP A 1 81 ? -0.332 13.200 11.151 1.00 97.06 81 ASP A O 1
ATOM 648 N N . GLY A 1 82 ? -2.070 11.783 11.315 1.00 95.31 82 GLY A N 1
ATOM 649 C CA . GLY A 1 82 ? -2.835 12.567 12.285 1.00 95.31 82 GLY A CA 1
ATOM 650 C C . GLY A 1 82 ? -2.439 12.372 13.752 1.00 95.31 82 GLY A C 1
ATOM 651 O O . GLY A 1 82 ? -3.009 13.052 14.600 1.00 95.31 82 GLY A O 1
ATOM 652 N N . LEU A 1 83 ? -1.514 11.458 14.069 1.00 92.31 83 LEU A N 1
ATOM 653 C CA . LEU A 1 83 ? -1.119 11.151 15.447 1.00 92.31 83 LEU A CA 1
ATOM 654 C C . LEU A 1 83 ? 0.209 11.814 15.839 1.00 92.31 83 LEU A C 1
ATOM 656 O O . LEU A 1 83 ? 1.233 11.644 15.170 1.00 92.31 83 LEU A O 1
ATOM 660 N N . ASP A 1 84 ? 0.202 12.472 16.998 1.00 79.81 84 ASP A N 1
ATOM 661 C CA . ASP A 1 84 ? 1.374 13.052 17.657 1.00 79.81 84 ASP A CA 1
ATOM 662 C C . ASP A 1 84 ? 1.945 12.040 18.667 1.00 79.81 84 ASP A C 1
ATOM 664 O O . ASP A 1 84 ? 1.679 12.104 19.863 1.00 79.81 84 ASP A O 1
ATOM 668 N N . GLY A 1 85 ? 2.679 11.030 18.195 1.00 74.06 85 GLY A N 1
ATOM 669 C CA . GLY A 1 85 ? 3.235 10.014 19.107 1.00 74.06 85 GLY A CA 1
ATOM 670 C C . GLY A 1 85 ? 4.029 8.883 18.464 1.00 74.06 85 GLY A C 1
ATOM 671 O O . GLY A 1 85 ? 4.790 8.195 19.144 1.00 74.06 85 GLY A O 1
ATOM 672 N N . PHE A 1 86 ? 3.913 8.698 17.148 1.00 86.56 86 PHE A N 1
ATOM 673 C CA . PHE A 1 86 ? 4.705 7.692 16.451 1.00 86.56 86 PHE A CA 1
ATOM 674 C C . PHE A 1 86 ? 6.182 8.115 16.391 1.00 86.56 86 PHE A C 1
ATOM 676 O O . PHE A 1 86 ? 6.510 9.196 15.902 1.00 86.56 86 PHE A O 1
ATOM 683 N N . GLN A 1 87 ? 7.079 7.260 16.887 1.00 89.75 87 GLN A N 1
ATOM 684 C CA . GLN A 1 87 ? 8.524 7.468 16.786 1.00 89.75 87 GLN A CA 1
ATOM 685 C C . GLN A 1 87 ? 8.992 7.040 15.392 1.00 89.75 87 GLN A C 1
ATOM 687 O O . GLN A 1 87 ? 9.129 5.852 15.106 1.00 89.75 87 GLN A O 1
ATOM 692 N N . TYR A 1 88 ? 9.193 8.017 14.511 1.00 94.62 88 TYR A N 1
ATOM 693 C CA . TYR A 1 88 ? 9.596 7.778 13.127 1.00 94.62 88 TYR A CA 1
ATOM 694 C C . TYR A 1 88 ? 11.098 7.470 13.026 1.00 94.62 88 TYR A C 1
ATOM 696 O O . TYR A 1 88 ? 11.903 8.200 13.610 1.00 94.62 88 TYR A O 1
ATOM 704 N N . PRO A 1 89 ? 11.508 6.441 12.261 1.00 97.00 89 PRO A N 1
ATOM 705 C CA . PRO A 1 89 ? 12.911 6.258 11.903 1.00 97.00 89 PRO A CA 1
ATOM 706 C C . PRO A 1 89 ? 13.442 7.446 11.088 1.00 97.00 89 PRO A C 1
ATOM 708 O O . PRO A 1 89 ? 12.729 7.989 10.246 1.00 97.00 89 PRO A O 1
ATOM 711 N N . ASP A 1 90 ? 14.707 7.815 11.299 1.00 97.81 90 ASP A N 1
ATOM 712 C CA . ASP A 1 90 ? 15.394 8.856 10.525 1.00 97.81 90 ASP A CA 1
ATOM 713 C C . ASP A 1 90 ? 16.232 8.228 9.402 1.00 97.81 90 ASP A C 1
ATOM 715 O O . ASP A 1 90 ? 17.232 7.545 9.651 1.00 97.81 90 ASP A O 1
ATOM 719 N N . TYR A 1 91 ? 15.834 8.478 8.154 1.00 98.31 91 TYR A N 1
ATOM 720 C CA . TYR A 1 91 ? 16.524 7.989 6.958 1.00 98.31 91 TYR A CA 1
ATOM 721 C C . TYR A 1 91 ? 17.562 8.966 6.390 1.00 98.31 91 TYR A C 1
ATOM 723 O O . TYR A 1 91 ? 18.074 8.735 5.292 1.00 98.31 91 TYR A O 1
ATOM 731 N N . LYS A 1 92 ? 17.924 10.016 7.135 1.00 97.75 92 LYS A N 1
ATOM 732 C CA . LYS A 1 92 ? 19.076 10.894 6.870 1.00 97.75 92 LYS A CA 1
ATOM 733 C C . LYS A 1 92 ? 19.086 11.508 5.464 1.00 97.75 92 LYS A C 1
ATOM 735 O O . LYS A 1 92 ? 20.133 11.563 4.820 1.00 97.75 92 LYS A O 1
ATOM 740 N N . GLY A 1 93 ? 17.928 11.956 4.978 1.00 97.38 93 GLY A N 1
ATOM 741 C CA . GLY A 1 93 ? 17.794 12.570 3.654 1.00 97.38 93 GLY A CA 1
ATOM 742 C C . GLY A 1 93 ? 17.823 11.565 2.499 1.00 97.38 93 GLY A C 1
ATOM 743 O O . GLY A 1 93 ? 18.216 11.914 1.385 1.00 97.38 93 GLY A O 1
ATOM 744 N N . LEU A 1 94 ? 17.441 10.303 2.740 1.00 98.19 94 LEU A N 1
ATOM 745 C CA . LEU A 1 94 ? 17.258 9.310 1.677 1.00 98.19 94 LEU A CA 1
ATOM 746 C C . LEU A 1 94 ? 16.376 9.890 0.565 1.00 98.19 94 LEU A C 1
ATOM 748 O O . LEU A 1 94 ? 15.253 10.313 0.825 1.00 98.19 94 LEU A O 1
ATOM 752 N N . LYS A 1 95 ? 16.857 9.839 -0.679 1.00 98.50 95 LYS A N 1
ATOM 753 C CA . LYS A 1 95 ? 16.094 10.261 -1.859 1.00 98.50 95 LYS A CA 1
ATOM 754 C C . LYS 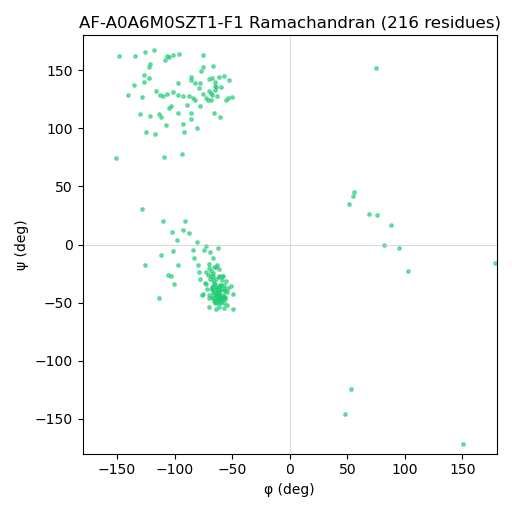A 1 95 ? 15.354 9.086 -2.483 1.00 98.50 95 LYS A C 1
ATOM 756 O O . LYS A 1 95 ? 15.980 8.078 -2.810 1.00 98.50 95 LYS A O 1
ATOM 761 N N . LEU A 1 96 ? 14.047 9.226 -2.696 1.00 98.56 96 LEU A N 1
ATOM 762 C CA . LEU A 1 96 ? 13.234 8.224 -3.396 1.00 98.56 96 LEU A CA 1
ATOM 763 C C . LEU A 1 96 ? 12.076 8.838 -4.186 1.00 98.56 96 LEU A C 1
ATOM 765 O O . LEU A 1 96 ? 11.660 9.971 -3.948 1.00 98.56 96 LEU A O 1
ATOM 769 N N . SER A 1 97 ? 11.526 8.064 -5.118 1.00 98.81 97 SER A N 1
ATOM 770 C CA . SER A 1 97 ? 10.280 8.388 -5.826 1.00 98.81 97 SER A CA 1
ATOM 771 C C . SER A 1 97 ? 9.085 7.701 -5.181 1.00 98.81 97 SER A C 1
ATOM 773 O O . SER A 1 97 ? 9.258 6.745 -4.439 1.00 98.81 97 SER A O 1
ATOM 775 N N . ILE A 1 98 ? 7.861 8.130 -5.485 1.00 98.75 98 ILE A N 1
ATOM 776 C CA . ILE A 1 98 ? 6.644 7.469 -4.990 1.00 98.75 98 ILE A CA 1
ATOM 777 C C . ILE A 1 98 ? 5.891 6.828 -6.157 1.00 98.75 98 ILE A C 1
ATOM 779 O O . ILE A 1 98 ? 5.546 7.497 -7.132 1.00 98.75 98 ILE A O 1
ATOM 783 N N . GLN A 1 99 ? 5.552 5.546 -6.024 1.00 98.62 99 GLN A N 1
ATOM 784 C CA . GLN A 1 99 ? 4.487 4.934 -6.813 1.00 98.62 99 GLN A CA 1
ATOM 785 C C . GLN A 1 99 ? 3.173 5.056 -6.042 1.00 98.62 99 GLN A C 1
ATOM 787 O O . GLN A 1 99 ? 2.838 4.222 -5.196 1.00 98.62 99 GLN A O 1
ATOM 792 N N . ASP A 1 100 ? 2.394 6.083 -6.376 1.00 98.44 100 ASP A N 1
ATOM 793 C CA . ASP A 1 100 ? 1.068 6.249 -5.795 1.00 98.44 100 ASP A CA 1
ATOM 794 C C . ASP A 1 100 ? 0.123 5.131 -6.275 1.00 98.44 100 ASP A C 1
ATOM 796 O O . ASP A 1 100 ? 0.026 4.854 -7.478 1.00 98.44 100 ASP A O 1
ATOM 800 N N . ALA A 1 101 ? -0.561 4.456 -5.346 1.00 97.12 101 ALA A N 1
ATOM 801 C CA . ALA A 1 101 ? -1.382 3.288 -5.655 1.00 97.12 101 ALA A CA 1
ATOM 802 C C . ALA A 1 101 ? -2.668 3.690 -6.396 1.00 97.12 101 ALA A C 1
ATOM 804 O O . ALA A 1 101 ? -3.457 4.507 -5.918 1.00 97.12 101 ALA A O 1
ATOM 805 N N . CYS A 1 102 ? -2.918 3.080 -7.558 1.00 96.88 102 CYS A N 1
ATOM 806 C CA . CYS A 1 102 ? -4.040 3.464 -8.416 1.00 96.88 102 CYS A CA 1
ATOM 807 C C . CYS A 1 102 ? -5.451 3.299 -7.805 1.00 96.88 102 CYS A C 1
ATOM 809 O O . CYS A 1 102 ? -6.314 4.081 -8.203 1.00 96.88 102 CYS A O 1
ATOM 811 N N . PRO A 1 103 ? -5.742 2.384 -6.851 1.00 96.94 103 PRO A N 1
ATOM 812 C CA . PRO A 1 103 ? -7.097 2.274 -6.298 1.00 96.94 103 PRO A CA 1
ATOM 813 C C . PRO A 1 103 ? -7.527 3.450 -5.404 1.00 96.94 103 PRO A C 1
ATOM 815 O O . PRO A 1 103 ? -8.719 3.614 -5.153 1.00 96.94 103 PRO A O 1
ATOM 818 N N . VAL A 1 104 ? -6.574 4.264 -4.930 1.00 96.88 104 VAL A N 1
ATOM 819 C CA . VAL A 1 104 ? -6.819 5.445 -4.078 1.00 96.88 104 VAL A CA 1
ATOM 820 C C . VAL A 1 104 ? -6.551 6.758 -4.816 1.00 96.88 104 VAL A C 1
ATOM 822 O O . VAL A 1 104 ? -6.374 7.795 -4.189 1.00 96.88 104 VAL A O 1
ATOM 825 N N . ARG A 1 105 ? -6.554 6.739 -6.156 1.00 95.38 105 ARG A N 1
ATOM 826 C CA . ARG A 1 105 ? -6.299 7.917 -7.003 1.00 95.38 105 ARG A CA 1
ATOM 827 C C . ARG A 1 105 ? -7.257 9.080 -6.716 1.00 95.38 105 ARG A C 1
ATOM 829 O O . ARG A 1 105 ? -6.861 10.238 -6.798 1.00 95.38 105 ARG A O 1
ATOM 836 N N . GLU A 1 106 ? -8.515 8.798 -6.379 1.00 95.12 106 GLU A N 1
ATOM 837 C CA . GLU A 1 106 ? -9.481 9.829 -5.973 1.00 95.12 106 GLU A CA 1
ATOM 838 C C . GLU A 1 106 ? -9.360 10.288 -4.510 1.00 95.12 106 GLU A C 1
ATOM 840 O O . GLU A 1 106 ? -10.144 11.137 -4.092 1.00 95.12 106 GLU A O 1
ATOM 845 N N . LYS A 1 107 ? -8.394 9.776 -3.733 1.00 97.06 107 LYS A N 1
ATOM 846 C CA . LYS A 1 107 ? -8.197 10.113 -2.314 1.00 97.06 107 LYS A CA 1
ATOM 847 C C . LYS A 1 107 ? -6.926 10.955 -2.110 1.00 97.06 107 LYS A C 1
ATOM 849 O O . LYS A 1 107 ? -5.918 10.442 -1.618 1.00 97.06 107 LYS A O 1
ATOM 854 N N . PRO A 1 108 ? -6.934 12.260 -2.455 1.00 97.44 108 PRO A N 1
ATOM 855 C CA . PRO A 1 108 ? -5.765 13.130 -2.291 1.00 97.44 108 PRO A CA 1
ATOM 856 C C . PRO A 1 108 ? -5.256 13.207 -0.846 1.00 97.44 108 PRO A C 1
ATOM 858 O O . PRO A 1 108 ? -4.064 13.420 -0.631 1.00 97.44 108 PRO A O 1
ATOM 861 N N . GLN A 1 109 ? -6.125 12.994 0.140 1.00 98.31 109 GLN A N 1
ATOM 862 C CA . GLN A 1 109 ? -5.748 12.935 1.546 1.00 98.31 109 GLN A CA 1
ATOM 863 C C . GLN A 1 109 ? -4.823 11.748 1.868 1.00 98.31 109 GLN A C 1
ATOM 865 O O . GLN A 1 109 ? -3.887 11.915 2.642 1.00 98.31 109 GLN A O 1
ATOM 870 N N . VAL A 1 110 ? -4.986 10.600 1.194 1.00 98.50 110 VAL A N 1
ATOM 871 C CA . VAL A 1 110 ? -4.079 9.445 1.329 1.00 98.50 110 VAL A CA 1
ATOM 872 C C . VAL A 1 110 ? -2.701 9.797 0.768 1.00 98.50 110 VAL A C 1
ATOM 874 O O . VAL A 1 110 ? -1.678 9.575 1.409 1.00 98.50 110 VAL A O 1
ATOM 877 N N . HIS A 1 111 ? -2.666 10.408 -0.419 1.00 98.38 111 HIS A N 1
ATOM 878 C CA . HIS A 1 111 ? -1.425 10.847 -1.062 1.00 98.38 111 HIS A CA 1
ATOM 879 C C . HIS A 1 111 ? -0.660 11.879 -0.225 1.00 98.38 111 HIS A C 1
ATOM 881 O O . HIS A 1 111 ? 0.572 11.830 -0.164 1.00 98.38 111 HIS A O 1
ATOM 887 N N . LYS A 1 112 ? -1.386 12.804 0.413 1.00 98.50 112 LYS A N 1
ATOM 888 C CA . LYS A 1 112 ? -0.825 13.789 1.341 1.00 98.50 112 LYS A CA 1
ATOM 889 C C . LYS A 1 112 ? -0.240 13.103 2.576 1.00 98.50 112 LYS A C 1
ATOM 891 O O . LYS A 1 112 ? 0.911 13.370 2.904 1.00 98.50 112 LYS A O 1
ATOM 896 N N . ALA A 1 113 ? -0.990 12.190 3.193 1.00 98.62 113 ALA A N 1
ATOM 897 C CA . ALA A 1 113 ? -0.543 11.458 4.372 1.00 98.62 113 ALA A CA 1
ATOM 898 C C . ALA A 1 113 ? 0.749 10.670 4.106 1.00 98.62 113 ALA A C 1
ATOM 900 O O . ALA A 1 113 ? 1.711 10.797 4.854 1.00 98.62 113 ALA A O 1
ATOM 901 N N . VAL A 1 114 ? 0.836 9.949 2.982 1.00 98.75 114 VAL A N 1
ATOM 902 C CA . VAL A 1 114 ? 2.063 9.233 2.582 1.00 98.75 114 VAL A CA 1
ATOM 903 C C . VAL A 1 114 ? 3.270 10.175 2.503 1.00 98.75 114 VAL A C 1
ATOM 905 O O . VAL A 1 114 ? 4.326 9.870 3.048 1.00 98.75 114 VAL A O 1
ATOM 908 N N . ARG A 1 115 ? 3.126 11.338 1.859 1.00 98.69 115 ARG A N 1
ATOM 909 C CA . ARG A 1 115 ? 4.218 12.321 1.730 1.00 98.69 115 ARG A CA 1
ATOM 910 C C . ARG A 1 115 ? 4.623 12.908 3.075 1.00 98.69 115 ARG A C 1
ATOM 912 O O . ARG A 1 115 ? 5.813 13.058 3.338 1.00 98.69 115 ARG A O 1
ATOM 919 N N . ASN A 1 116 ? 3.652 13.205 3.932 1.00 98.50 116 ASN A N 1
ATOM 920 C CA . ASN A 1 116 ? 3.922 13.704 5.272 1.00 98.50 116 ASN A CA 1
ATOM 921 C C . ASN A 1 116 ? 4.664 12.668 6.124 1.00 98.50 116 ASN A C 1
ATOM 923 O O . ASN A 1 116 ? 5.636 13.025 6.782 1.00 98.50 116 ASN A O 1
ATOM 927 N N . LEU A 1 117 ? 4.268 11.393 6.065 1.00 98.62 117 LEU A N 1
ATOM 928 C CA . LEU A 1 117 ? 4.959 10.303 6.760 1.00 98.62 117 LEU A CA 1
ATOM 929 C C . LEU A 1 117 ? 6.405 10.153 6.276 1.00 98.62 117 LEU A C 1
ATOM 931 O O . LEU A 1 117 ? 7.317 10.065 7.092 1.00 98.62 117 LEU A O 1
ATOM 935 N N . LEU A 1 118 ? 6.638 10.191 4.960 1.00 98.69 118 LEU A N 1
ATOM 936 C CA . LEU A 1 118 ? 7.995 10.171 4.400 1.00 98.69 118 LEU A CA 1
ATOM 937 C C . LEU A 1 118 ? 8.822 11.373 4.880 1.00 98.69 118 LEU A C 1
ATOM 939 O O . LEU A 1 118 ? 9.961 11.204 5.308 1.00 98.69 118 LEU A O 1
ATOM 943 N N . LYS A 1 119 ? 8.233 12.573 4.905 1.00 98.19 119 LYS A N 1
ATOM 944 C CA . LYS A 1 119 ? 8.892 13.773 5.436 1.00 98.19 119 LYS A CA 1
ATOM 945 C C . LYS A 1 119 ? 9.218 13.647 6.930 1.00 98.19 119 LYS A C 1
ATOM 947 O O . LYS A 1 119 ? 10.312 14.023 7.337 1.00 98.19 119 LYS A O 1
ATOM 952 N N . LYS A 1 120 ? 8.300 13.108 7.741 1.00 97.56 120 LYS A N 1
ATOM 953 C CA . LYS A 1 120 ? 8.508 12.829 9.177 1.00 97.56 120 LYS A CA 1
ATOM 954 C C . LYS A 1 120 ? 9.648 11.830 9.414 1.00 97.56 120 LYS A C 1
ATOM 956 O O . LYS A 1 120 ? 10.311 11.908 10.438 1.00 97.56 120 LYS A O 1
ATOM 961 N N . MET A 1 121 ? 9.908 10.956 8.443 1.00 98.31 121 MET A N 1
ATOM 962 C CA . MET A 1 121 ? 11.035 10.020 8.417 1.00 98.31 121 MET A CA 1
ATOM 963 C C . MET A 1 121 ? 12.325 10.599 7.795 1.00 98.31 121 MET A C 1
ATOM 965 O O . MET A 1 121 ? 13.273 9.855 7.537 1.00 98.31 121 MET A O 1
ATOM 969 N N . ASN A 1 122 ? 12.372 11.912 7.532 1.00 98.19 122 ASN A N 1
ATOM 970 C CA . ASN A 1 122 ? 13.501 12.607 6.903 1.00 98.19 122 ASN A CA 1
ATOM 971 C C . ASN A 1 122 ? 13.900 12.007 5.537 1.00 98.19 122 ASN A C 1
ATOM 973 O O . ASN A 1 122 ? 15.072 11.744 5.260 1.00 98.19 122 ASN A O 1
ATOM 977 N N . ILE A 1 123 ? 12.896 11.738 4.697 1.00 98.75 123 ILE A N 1
ATOM 978 C CA . ILE A 1 123 ? 13.054 11.240 3.327 1.00 98.75 123 ILE A CA 1
ATOM 979 C C . ILE A 1 123 ? 12.748 12.367 2.334 1.00 98.75 123 ILE A C 1
ATOM 981 O O . ILE A 1 123 ? 11.680 12.984 2.376 1.00 98.75 123 ILE A O 1
ATOM 985 N N . ASP A 1 124 ? 13.659 12.567 1.386 1.00 98.50 124 ASP A N 1
ATOM 986 C CA . ASP A 1 124 ? 13.542 13.518 0.286 1.00 98.50 124 ASP A CA 1
ATOM 987 C C . ASP A 1 124 ? 12.786 12.883 -0.891 1.00 98.50 124 ASP A C 1
ATOM 989 O O . ASP A 1 124 ? 13.291 12.015 -1.610 1.00 98.50 124 ASP A O 1
ATOM 993 N N . VAL A 1 125 ? 11.549 13.325 -1.115 1.00 98.62 125 VAL A N 1
ATOM 994 C CA . VAL A 1 125 ? 10.708 12.807 -2.201 1.00 98.62 125 VAL A CA 1
ATOM 995 C C . VAL A 1 125 ? 11.020 13.510 -3.522 1.00 98.62 125 VAL A C 1
ATOM 997 O O . VAL A 1 125 ? 10.910 14.731 -3.631 1.00 98.62 125 VAL A O 1
ATOM 1000 N N . VAL A 1 126 ? 11.319 12.723 -4.557 1.00 98.69 126 VAL A N 1
ATOM 1001 C CA . VAL A 1 126 ? 11.431 13.175 -5.949 1.00 98.69 126 VAL A CA 1
ATOM 1002 C C . VAL A 1 126 ? 10.230 12.659 -6.738 1.00 98.69 126 VAL A C 1
ATOM 1004 O O . VAL A 1 126 ? 10.151 11.479 -7.095 1.00 98.69 126 VAL A O 1
ATOM 1007 N N . GLU A 1 127 ? 9.276 13.548 -7.000 1.00 98.25 127 GLU A N 1
ATOM 1008 C CA . GLU A 1 127 ? 8.045 13.213 -7.719 1.00 98.25 127 GLU A CA 1
ATOM 1009 C C . GLU A 1 127 ? 8.328 12.805 -9.173 1.00 98.25 127 GLU A C 1
ATOM 1011 O O . GLU A 1 127 ? 9.094 13.445 -9.893 1.00 98.25 127 GLU A O 1
ATOM 1016 N N . THR A 1 128 ? 7.667 11.742 -9.631 1.00 97.19 128 THR A N 1
ATOM 1017 C CA . THR A 1 128 ? 7.606 11.394 -11.060 1.00 97.19 128 THR A CA 1
ATOM 1018 C C . THR A 1 128 ? 6.643 12.339 -11.788 1.00 97.19 128 THR A C 1
ATOM 1020 O O . THR A 1 128 ? 5.776 12.953 -11.172 1.00 97.19 128 THR A O 1
ATOM 1023 N N . LYS A 1 129 ? 6.722 12.411 -13.123 1.00 97.69 129 LYS A N 1
ATOM 1024 C CA . LYS A 1 129 ? 5.820 13.223 -13.965 1.00 97.69 129 LYS A CA 1
ATOM 1025 C C . LYS A 1 129 ? 4.332 12.984 -13.664 1.00 97.69 129 LYS A C 1
ATOM 1027 O O . LYS A 1 129 ? 3.525 13.905 -13.741 1.00 97.69 129 LYS A O 1
ATOM 1032 N N . PHE A 1 130 ? 3.975 11.742 -13.342 1.00 97.69 130 PHE A N 1
ATOM 1033 C CA . PHE A 1 130 ? 2.605 11.319 -13.062 1.00 97.69 130 PHE A CA 1
ATOM 1034 C C . PHE A 1 130 ? 2.485 10.826 -11.618 1.00 97.69 130 PHE A C 1
ATOM 1036 O O . PHE A 1 130 ? 2.763 9.655 -11.336 1.00 97.69 130 PHE A O 1
ATOM 1043 N N . PHE A 1 131 ? 2.075 11.726 -10.724 1.00 97.62 131 PHE A N 1
ATOM 1044 C CA . PHE A 1 131 ? 1.969 11.503 -9.280 1.00 97.62 131 PHE A CA 1
ATOM 1045 C C . PHE A 1 131 ? 0.568 11.830 -8.739 1.00 97.62 131 PHE A C 1
ATOM 1047 O O . PHE A 1 131 ? -0.257 12.452 -9.418 1.00 97.62 131 PHE A O 1
ATOM 1054 N N . GLY A 1 132 ? 0.281 11.386 -7.514 1.00 96.81 132 GLY A N 1
ATOM 1055 C CA . GLY A 1 132 ? -0.984 11.597 -6.813 1.00 96.81 132 GLY A CA 1
ATOM 1056 C C . GLY A 1 132 ? -2.185 11.149 -7.644 1.00 96.81 132 GLY A C 1
ATOM 1057 O O . GLY A 1 132 ? -2.233 10.028 -8.157 1.00 96.81 132 GLY A O 1
ATOM 1058 N N . ARG A 1 133 ? -3.129 12.073 -7.860 1.00 97.00 133 ARG A N 1
ATOM 1059 C CA . ARG A 1 133 ? -4.343 11.836 -8.662 1.00 97.00 133 ARG A CA 1
ATOM 1060 C C . ARG A 1 133 ? -4.054 11.512 -10.132 1.00 97.00 133 ARG A C 1
ATOM 1062 O O . ARG A 1 133 ? -4.914 10.960 -10.806 1.00 97.00 133 ARG A O 1
ATOM 1069 N N . ASN A 1 134 ? -2.859 11.823 -10.627 1.00 96.94 134 ASN A N 1
ATOM 1070 C CA . ASN A 1 134 ? -2.444 11.532 -11.998 1.00 96.94 134 ASN A CA 1
ATOM 1071 C C . ASN A 1 134 ? -1.598 10.254 -12.095 1.00 96.94 134 ASN A C 1
ATOM 1073 O O . ASN A 1 134 ? -1.113 9.932 -13.175 1.00 96.94 134 ASN A O 1
ATOM 1077 N N . SER A 1 135 ? -1.406 9.521 -10.991 1.00 96.19 135 SER A N 1
ATOM 1078 C CA . SER A 1 135 ? -0.557 8.329 -10.967 1.00 96.19 135 SER A CA 1
ATOM 1079 C C . SER A 1 135 ? -1.031 7.247 -11.937 1.00 96.19 135 SER A C 1
ATOM 1081 O O . SER A 1 135 ? -2.218 6.890 -12.000 1.00 96.19 135 SER A O 1
ATOM 1083 N N . ILE A 1 136 ? -0.068 6.681 -12.660 1.00 97.19 136 ILE A N 1
ATOM 1084 C CA . ILE A 1 136 ? -0.257 5.554 -13.571 1.00 97.19 136 ILE A CA 1
ATOM 1085 C C . ILE A 1 136 ? -0.143 4.248 -12.773 1.00 97.19 136 ILE A C 1
ATOM 1087 O O . ILE A 1 136 ? 0.665 4.132 -11.850 1.00 97.19 136 ILE A O 1
ATOM 1091 N N . CYS A 1 137 ? -0.987 3.267 -13.108 1.00 97.50 137 CYS A N 1
ATOM 1092 C CA . CYS A 1 137 ? -0.964 1.944 -12.480 1.00 97.50 137 CYS A CA 1
ATOM 1093 C C . CYS A 1 137 ? 0.416 1.283 -12.637 1.00 97.50 137 CYS A C 1
ATOM 1095 O O . CYS A 1 137 ? 1.051 1.418 -13.678 1.00 97.50 137 CYS A O 1
ATOM 1097 N N . CYS A 1 138 ? 0.845 0.524 -11.624 1.00 97.75 138 CYS A N 1
ATOM 1098 C CA . CYS A 1 138 ? 2.088 -0.247 -11.659 1.00 97.75 138 CYS A CA 1
ATOM 1099 C C . CYS A 1 138 ? 2.081 -1.407 -12.668 1.00 97.75 138 CYS A C 1
ATOM 1101 O O . CYS A 1 138 ? 3.127 -1.986 -12.910 1.00 97.75 138 CYS A O 1
ATOM 1103 N N . GLY A 1 139 ? 0.921 -1.760 -13.230 1.00 97.56 139 GLY A N 1
ATOM 1104 C CA . GLY A 1 139 ? 0.760 -2.849 -14.194 1.00 97.56 139 GLY A CA 1
ATOM 1105 C C . GLY A 1 139 ? 0.167 -4.128 -13.601 1.00 97.56 139 GLY A C 1
ATOM 1106 O O . GLY A 1 139 ? -0.468 -4.869 -14.337 1.00 97.56 139 GLY A O 1
ATOM 1107 N N . ASN A 1 140 ? 0.258 -4.360 -12.285 1.00 97.38 140 ASN A N 1
ATOM 1108 C CA . ASN A 1 140 ? -0.223 -5.608 -11.669 1.00 97.38 140 ASN A CA 1
ATOM 1109 C C . ASN A 1 140 ? -1.708 -5.919 -11.929 1.00 97.38 140 ASN A C 1
ATOM 1111 O O . ASN A 1 140 ? -2.053 -7.066 -12.174 1.00 97.38 140 ASN A O 1
ATOM 1115 N N . ASP A 1 141 ? -2.585 -4.909 -11.909 1.00 94.81 141 ASP A N 1
ATOM 1116 C CA . ASP A 1 141 ? -4.033 -5.090 -12.142 1.00 94.81 141 ASP A CA 1
ATOM 1117 C C . ASP A 1 141 ? -4.375 -5.465 -13.601 1.00 94.81 141 ASP A C 1
ATOM 1119 O O . ASP A 1 141 ? -5.532 -5.744 -13.925 1.00 94.81 141 ASP A O 1
ATOM 1123 N N . LEU A 1 142 ? -3.385 -5.447 -14.503 1.00 97.25 142 LEU A N 1
ATOM 1124 C CA . LEU A 1 142 ? -3.533 -5.923 -15.877 1.00 97.25 142 LEU A CA 1
ATOM 1125 C C . LEU A 1 142 ? -3.443 -7.449 -15.974 1.00 97.25 142 LEU A C 1
ATOM 1127 O O . LEU A 1 142 ? -3.900 -7.998 -16.969 1.00 97.25 142 LEU A O 1
ATOM 1131 N N . TYR A 1 143 ? -2.903 -8.139 -14.969 1.00 97.44 143 TYR A N 1
ATOM 1132 C CA . TYR A 1 143 ? -2.990 -9.594 -14.882 1.00 97.44 143 TYR A CA 1
ATOM 1133 C C . TYR A 1 143 ? -4.345 -10.009 -14.279 1.00 97.44 143 TYR A C 1
ATOM 1135 O O . TYR A 1 143 ? -4.806 -9.353 -13.341 1.00 97.44 143 TYR A O 1
ATOM 1143 N N . PRO A 1 144 ? -5.013 -11.062 -14.788 1.00 96.44 144 PRO A N 1
ATOM 1144 C CA . PRO A 1 144 ? -4.692 -11.874 -15.974 1.00 96.44 144 PRO A CA 1
ATOM 1145 C C . PRO A 1 144 ? -5.338 -11.346 -17.276 1.00 96.44 144 PRO A C 1
ATOM 1147 O O . PRO A 1 144 ? -5.513 -12.084 -18.239 1.00 96.44 144 PRO A O 1
ATOM 1150 N N . LYS A 1 145 ? -5.745 -10.069 -17.319 1.00 97.69 145 LYS A N 1
ATOM 1151 C CA . LYS A 1 145 ? -6.532 -9.464 -18.415 1.00 97.69 145 LYS A CA 1
ATOM 1152 C C . LYS A 1 145 ? -5.775 -9.369 -19.745 1.00 97.69 145 LYS A C 1
ATOM 1154 O O . LYS A 1 145 ? -6.409 -9.268 -20.792 1.00 97.69 145 LYS A O 1
ATOM 1159 N N . ILE A 1 146 ? -4.444 -9.338 -19.714 1.00 98.00 146 ILE A N 1
ATOM 1160 C CA . ILE A 1 146 ? -3.573 -9.309 -20.899 1.00 98.00 146 ILE A CA 1
ATOM 1161 C C . ILE A 1 146 ? -2.423 -10.321 -20.741 1.00 98.00 146 ILE A C 1
ATOM 1163 O O . ILE A 1 146 ? -2.130 -10.708 -19.608 1.00 98.00 146 ILE A O 1
ATOM 1167 N N . PRO A 1 147 ? -1.737 -10.713 -21.838 1.00 98.25 147 PRO A N 1
ATOM 1168 C CA . PRO A 1 147 ? -0.585 -11.615 -21.778 1.00 98.25 147 PRO A CA 1
ATOM 1169 C C . PRO A 1 147 ? 0.486 -11.148 -20.791 1.00 98.25 147 PRO A C 1
ATOM 1171 O O . PRO A 1 147 ? 0.761 -9.946 -20.697 1.00 98.25 147 PRO A O 1
ATOM 1174 N N . ILE A 1 148 ? 1.100 -12.094 -20.078 1.00 98.00 148 ILE A N 1
ATOM 1175 C CA . ILE A 1 148 ? 2.018 -11.812 -18.969 1.00 98.00 148 ILE A CA 1
ATOM 1176 C C . ILE A 1 148 ? 3.228 -10.980 -19.410 1.00 98.00 148 ILE A C 1
ATOM 1178 O O . ILE A 1 148 ? 3.635 -10.054 -18.713 1.00 98.00 148 ILE A O 1
ATOM 1182 N N . GLU A 1 149 ? 3.716 -11.193 -20.628 1.00 98.00 149 GLU A N 1
ATOM 1183 C CA . GLU A 1 149 ? 4.818 -10.434 -21.216 1.00 98.00 149 GLU A CA 1
ATOM 1184 C C . GLU A 1 149 ? 4.444 -8.954 -21.372 1.00 98.00 149 GLU A C 1
ATOM 1186 O O . GLU A 1 149 ? 5.255 -8.064 -21.110 1.00 98.00 149 GLU A O 1
ATOM 1191 N N . LYS A 1 150 ? 3.183 -8.664 -21.730 1.00 98.44 150 LYS A N 1
ATOM 1192 C CA . LYS A 1 150 ? 2.671 -7.287 -21.801 1.00 98.44 150 LYS A CA 1
ATOM 1193 C C . LYS A 1 150 ? 2.462 -6.690 -20.413 1.00 98.44 150 LYS A C 1
ATOM 1195 O O . LYS A 1 150 ? 2.667 -5.488 -20.245 1.00 98.44 150 LYS A O 1
ATOM 1200 N N . VAL A 1 151 ? 2.072 -7.493 -19.420 1.00 98.62 151 VAL A N 1
ATOM 1201 C CA . VAL A 1 151 ? 2.005 -7.047 -18.017 1.00 98.62 151 VAL A CA 1
ATOM 1202 C C . VAL A 1 151 ? 3.395 -6.616 -17.545 1.00 98.62 151 VAL A C 1
ATOM 1204 O O . VAL A 1 151 ? 3.550 -5.494 -17.061 1.00 98.62 151 VAL A O 1
ATOM 1207 N N . HIS A 1 152 ? 4.413 -7.454 -17.749 1.00 98.69 152 HIS A N 1
ATOM 1208 C CA . HIS A 1 152 ? 5.800 -7.156 -17.375 1.00 98.69 152 HIS A CA 1
ATOM 1209 C C . HIS A 1 152 ? 6.367 -5.968 -18.147 1.00 98.69 152 HIS A C 1
ATOM 1211 O O . HIS A 1 152 ? 7.019 -5.113 -17.548 1.00 98.69 152 HIS A O 1
ATOM 1217 N N . GLN A 1 153 ? 6.046 -5.831 -19.437 1.00 98.62 153 GLN A N 1
ATOM 1218 C CA . GLN A 1 153 ? 6.394 -4.635 -20.205 1.00 98.62 153 GLN A CA 1
ATOM 1219 C C . GLN A 1 153 ? 5.815 -3.369 -19.556 1.00 98.62 153 GLN A C 1
ATOM 1221 O O . GLN A 1 153 ? 6.530 -2.384 -19.390 1.00 98.62 153 GLN A O 1
ATOM 1226 N N . LYS A 1 154 ? 4.543 -3.387 -19.137 1.00 98.56 154 LYS A N 1
ATOM 1227 C CA . LYS A 1 154 ? 3.905 -2.239 -18.470 1.00 98.56 154 LYS A CA 1
ATOM 1228 C C . LYS A 1 154 ? 4.499 -1.955 -17.091 1.00 98.56 154 LYS A C 1
ATOM 1230 O O . LYS A 1 154 ? 4.642 -0.786 -16.733 1.00 98.56 154 LYS A O 1
ATOM 1235 N N . MET A 1 155 ? 4.871 -2.991 -16.340 1.00 98.69 155 MET A N 1
ATOM 1236 C CA . MET A 1 155 ? 5.596 -2.841 -15.073 1.00 98.69 155 MET A CA 1
ATOM 1237 C C . MET A 1 155 ? 6.950 -2.161 -15.290 1.00 98.69 155 MET A C 1
ATOM 1239 O O . MET A 1 155 ? 7.260 -1.198 -14.590 1.00 98.69 155 MET A O 1
ATOM 1243 N N . LYS A 1 156 ? 7.709 -2.595 -16.305 1.00 98.75 156 LYS A N 1
ATOM 1244 C CA . LYS A 1 156 ? 8.995 -2.000 -16.681 1.00 98.75 156 LYS A CA 1
ATOM 1245 C C . LYS A 1 156 ? 8.854 -0.551 -17.141 1.00 98.75 156 LYS A C 1
ATOM 1247 O O . LYS A 1 156 ? 9.499 0.318 -16.574 1.00 98.75 156 LYS A O 1
ATOM 1252 N N . GLU A 1 157 ? 7.944 -0.262 -18.072 1.00 98.44 157 GLU A N 1
ATOM 1253 C CA . GLU A 1 157 ? 7.658 1.113 -18.516 1.00 98.44 157 GLU A CA 1
ATOM 1254 C C . GLU A 1 157 ? 7.310 2.027 -17.332 1.00 98.44 157 GLU A C 1
ATOM 1256 O O . GLU A 1 157 ? 7.748 3.181 -17.261 1.00 98.44 157 GLU A O 1
ATOM 1261 N N . ARG A 1 158 ? 6.523 1.519 -16.371 1.00 98.44 158 ARG A N 1
ATOM 1262 C CA . ARG A 1 158 ? 6.169 2.308 -15.195 1.00 98.44 158 ARG A CA 1
ATOM 1263 C C . ARG A 1 158 ? 7.362 2.515 -14.265 1.00 98.44 158 ARG A C 1
ATOM 1265 O O . ARG A 1 158 ? 7.543 3.635 -13.787 1.00 98.44 158 ARG A O 1
ATOM 1272 N N . ALA A 1 159 ? 8.157 1.481 -14.021 1.00 98.62 159 ALA A N 1
ATOM 1273 C CA . ALA A 1 159 ? 9.371 1.565 -13.223 1.00 98.62 159 ALA A CA 1
ATOM 1274 C C . ALA A 1 159 ? 10.386 2.540 -13.845 1.00 98.62 159 ALA A C 1
ATOM 1276 O O . ALA A 1 159 ? 10.842 3.448 -13.156 1.00 98.62 159 ALA A O 1
ATOM 1277 N N . ASP A 1 160 ? 10.640 2.463 -15.152 1.00 98.50 160 ASP A N 1
ATOM 1278 C CA . ASP A 1 160 ? 11.551 3.353 -15.891 1.00 98.50 160 ASP A CA 1
ATOM 1279 C C . ASP A 1 160 ? 11.146 4.836 -15.795 1.00 98.50 160 ASP A C 1
ATOM 1281 O O . ASP A 1 160 ? 11.995 5.725 -15.821 1.00 98.50 160 ASP A O 1
ATOM 1285 N N . SER A 1 161 ? 9.853 5.125 -15.603 1.00 98.19 161 SER A N 1
ATOM 1286 C CA . SER A 1 161 ? 9.354 6.494 -15.393 1.00 98.19 161 SER A CA 1
ATOM 1287 C C . SER A 1 161 ? 9.643 7.084 -13.999 1.00 98.19 161 SER A C 1
ATOM 1289 O O . SER A 1 161 ? 9.298 8.244 -13.736 1.00 98.19 161 SER A O 1
ATOM 1291 N N . MET A 1 162 ? 10.226 6.302 -13.082 1.00 98.56 162 MET A N 1
ATOM 1292 C CA . MET A 1 162 ? 10.606 6.758 -11.743 1.00 98.56 162 MET A CA 1
ATOM 1293 C C . MET A 1 162 ? 11.957 7.481 -11.781 1.00 98.56 162 MET A C 1
ATOM 1295 O O . MET A 1 162 ? 12.947 6.875 -12.207 1.00 98.56 162 MET A O 1
ATOM 1299 N N . PRO A 1 163 ? 12.038 8.736 -11.298 1.00 98.44 163 PRO A N 1
ATOM 1300 C CA . PRO A 1 163 ? 13.290 9.489 -11.312 1.00 98.44 163 PRO A CA 1
ATOM 1301 C C . PRO A 1 163 ? 14.359 8.931 -10.360 1.00 98.44 163 PRO A C 1
ATOM 1303 O O . PRO A 1 163 ? 15.544 9.151 -10.591 1.00 98.44 163 PRO A O 1
ATOM 1306 N N . CYS A 1 164 ? 13.979 8.186 -9.319 1.00 98.69 164 CYS A N 1
ATOM 1307 C CA . CYS A 1 164 ? 14.911 7.510 -8.415 1.00 98.69 164 CYS A CA 1
ATOM 1308 C C . CYS A 1 164 ? 14.973 5.997 -8.670 1.00 98.69 164 CYS A C 1
ATOM 1310 O O . CYS A 1 164 ? 14.083 5.409 -9.291 1.00 98.69 164 CYS A O 1
ATOM 1312 N N . ASN A 1 165 ? 16.045 5.360 -8.187 1.00 98.50 165 ASN A N 1
ATOM 1313 C CA . ASN A 1 165 ? 16.134 3.899 -8.123 1.00 98.50 165 ASN A CA 1
ATOM 1314 C C . ASN A 1 165 ? 15.288 3.329 -6.974 1.00 98.50 165 ASN A C 1
ATOM 1316 O O . ASN A 1 165 ? 14.570 2.351 -7.154 1.00 98.50 165 ASN A O 1
ATOM 1320 N N . GLU A 1 166 ? 15.350 3.979 -5.812 1.00 98.81 166 GLU A N 1
ATOM 1321 C C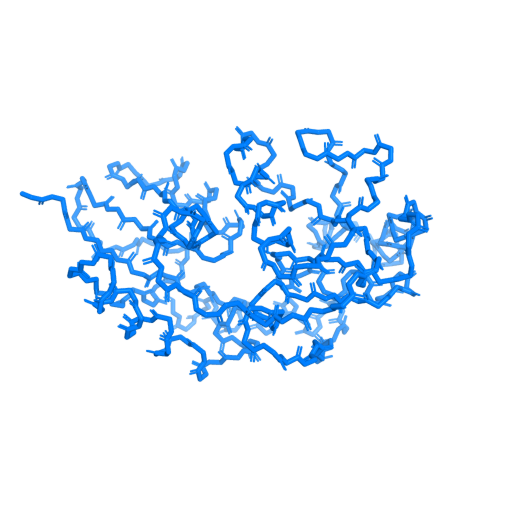A . GLU A 1 166 ? 14.499 3.690 -4.661 1.00 98.81 166 GLU A CA 1
ATOM 1322 C C . GLU A 1 166 ? 13.090 4.246 -4.906 1.00 98.81 166 GLU A C 1
ATOM 1324 O O . GLU A 1 166 ? 12.927 5.422 -5.255 1.00 98.81 166 GLU A O 1
ATOM 1329 N N . VAL A 1 167 ? 12.066 3.414 -4.715 1.00 98.88 167 VAL A N 1
ATOM 1330 C CA . VAL A 1 167 ? 10.666 3.786 -4.951 1.00 98.88 167 VAL A CA 1
ATOM 1331 C C . VAL A 1 167 ? 9.813 3.412 -3.748 1.00 98.88 167 VAL A C 1
ATOM 1333 O O . VAL A 1 167 ? 9.574 2.235 -3.485 1.00 98.88 167 VAL A O 1
ATOM 1336 N N . CYS A 1 168 ? 9.297 4.414 -3.039 1.00 98.88 168 CYS A N 1
ATOM 1337 C CA . CYS A 1 168 ? 8.280 4.207 -2.023 1.00 98.88 168 CYS A CA 1
ATOM 1338 C C . CYS A 1 168 ? 6.999 3.647 -2.651 1.00 98.88 168 CYS A C 1
ATOM 1340 O O . CYS A 1 168 ? 6.443 4.204 -3.605 1.00 98.88 168 CYS A O 1
ATOM 1342 N N . VAL A 1 169 ? 6.517 2.548 -2.080 1.00 98.75 169 VAL A N 1
ATOM 1343 C CA . VAL A 1 169 ? 5.249 1.907 -2.425 1.00 98.75 169 VAL A CA 1
ATOM 1344 C C . VAL A 1 169 ? 4.418 1.737 -1.157 1.00 98.75 169 VAL A C 1
ATOM 1346 O O . VAL A 1 169 ? 4.944 1.457 -0.089 1.00 98.75 169 VAL A O 1
ATOM 1349 N N . TYR A 1 170 ? 3.100 1.854 -1.261 1.00 98.12 170 TYR A N 1
ATOM 1350 C CA . TYR A 1 170 ? 2.165 1.585 -0.153 1.00 98.12 170 TYR A CA 1
ATOM 1351 C C . TYR A 1 170 ? 1.061 0.603 -0.578 1.00 98.12 170 TYR A C 1
ATOM 1353 O O . TYR A 1 170 ? -0.072 0.622 -0.108 1.00 98.12 170 TYR A O 1
ATOM 1361 N N . CYS A 1 171 ? 1.419 -0.279 -1.510 1.00 97.56 171 CYS A N 1
ATOM 1362 C CA . CYS A 1 171 ? 0.646 -1.429 -1.951 1.00 97.56 171 CYS A CA 1
ATOM 1363 C C . CYS A 1 171 ? 1.625 -2.584 -2.174 1.00 97.56 171 CYS A C 1
ATOM 1365 O O . CYS A 1 171 ? 2.602 -2.423 -2.906 1.00 97.56 171 CYS A O 1
ATOM 1367 N N . VAL A 1 172 ? 1.353 -3.751 -1.590 1.00 97.94 172 VAL A N 1
ATOM 1368 C CA . VAL A 1 172 ? 2.245 -4.922 -1.681 1.00 97.94 172 VAL A CA 1
ATOM 1369 C C . VAL A 1 172 ? 2.429 -5.384 -3.132 1.00 97.94 172 VAL A C 1
ATOM 1371 O O . VAL A 1 172 ? 3.533 -5.714 -3.543 1.00 97.94 172 VAL A O 1
ATOM 1374 N N . SER A 1 173 ? 1.389 -5.311 -3.968 1.00 98.00 173 SER A N 1
ATOM 1375 C CA . SER A 1 173 ? 1.518 -5.637 -5.400 1.00 98.00 173 SER A CA 1
ATOM 1376 C C . SER A 1 173 ? 2.408 -4.648 -6.171 1.00 98.00 173 SER A C 1
ATOM 1378 O O . SER A 1 173 ? 3.037 -5.017 -7.165 1.00 98.00 173 SER A O 1
ATOM 1380 N N . CYS A 1 174 ? 2.513 -3.395 -5.710 1.00 98.62 174 CYS A N 1
ATOM 1381 C CA . CYS A 1 174 ? 3.462 -2.436 -6.276 1.00 98.62 174 CYS A CA 1
ATOM 1382 C C . CYS A 1 174 ? 4.915 -2.778 -5.914 1.00 98.62 174 CYS A C 1
ATOM 1384 O O . CYS A 1 174 ? 5.787 -2.436 -6.706 1.00 98.62 174 CYS A O 1
ATOM 1386 N N . ILE A 1 175 ? 5.181 -3.476 -4.796 1.00 98.75 175 ILE A N 1
ATOM 1387 C CA . ILE A 1 175 ? 6.523 -4.006 -4.477 1.00 98.75 175 ILE A CA 1
ATOM 1388 C C . ILE A 1 175 ? 6.976 -4.91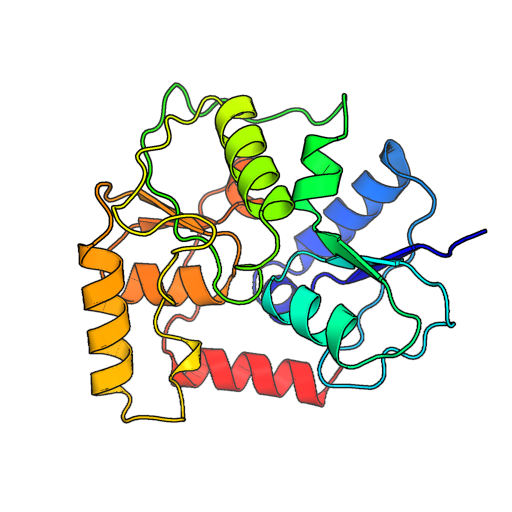2 -5.623 1.00 98.75 175 ILE A C 1
ATOM 1390 O O . ILE A 1 175 ? 8.011 -4.665 -6.236 1.00 98.75 175 ILE A O 1
ATOM 1394 N N . LYS A 1 176 ? 6.141 -5.905 -5.961 1.00 98.50 176 LYS A N 1
ATOM 1395 C CA . LYS A 1 176 ? 6.430 -6.892 -7.012 1.00 98.50 176 LYS A CA 1
ATOM 1396 C C . LYS A 1 176 ? 6.644 -6.207 -8.361 1.00 98.50 176 LYS A C 1
ATOM 1398 O O . LYS A 1 176 ? 7.638 -6.447 -9.030 1.00 98.50 176 LYS A O 1
ATOM 1403 N N . SER A 1 177 ? 5.748 -5.281 -8.714 1.00 98.62 177 SER A N 1
ATOM 1404 C CA . SER A 1 177 ? 5.803 -4.557 -9.993 1.00 98.62 177 SER A CA 1
ATOM 1405 C C . SER A 1 177 ? 7.063 -3.699 -10.141 1.00 98.62 177 SER A C 1
ATOM 1407 O O . SER A 1 177 ? 7.689 -3.709 -11.196 1.00 98.62 177 SER A O 1
ATOM 1409 N N . MET A 1 178 ? 7.439 -2.951 -9.097 1.00 98.75 178 MET A N 1
ATOM 1410 C CA . MET A 1 178 ? 8.644 -2.114 -9.121 1.00 98.75 178 MET A CA 1
ATOM 1411 C C . MET A 1 178 ? 9.912 -2.964 -9.173 1.00 98.75 178 MET A C 1
ATOM 1413 O O . MET A 1 178 ? 10.833 -2.617 -9.905 1.00 98.75 178 MET A O 1
ATOM 1417 N N . TYR A 1 179 ? 9.926 -4.095 -8.463 1.00 98.81 179 TYR A N 1
ATOM 1418 C CA . TYR A 1 179 ? 11.042 -5.034 -8.498 1.00 98.81 179 TYR A CA 1
ATOM 1419 C C . TYR A 1 179 ? 11.214 -5.691 -9.876 1.00 98.81 179 TYR A C 1
ATOM 1421 O O . TYR A 1 179 ? 12.304 -5.638 -10.436 1.00 98.81 179 TYR A O 1
ATOM 1429 N N . ILE A 1 180 ? 10.135 -6.218 -10.476 1.00 98.62 180 ILE A N 1
ATOM 1430 C CA . ILE A 1 180 ? 10.145 -6.760 -11.853 1.00 98.62 180 ILE A CA 1
ATOM 1431 C C . ILE A 1 180 ? 10.634 -5.705 -12.853 1.00 98.62 180 ILE A C 1
ATOM 1433 O O . ILE A 1 180 ? 11.388 -6.011 -13.773 1.00 98.62 180 ILE A O 1
ATOM 1437 N N . GLY A 1 181 ? 10.217 -4.451 -12.669 1.00 98.44 181 GLY A N 1
ATOM 1438 C CA . GLY A 1 181 ? 10.650 -3.332 -13.498 1.00 98.44 181 GLY A CA 1
ATOM 1439 C C . GLY A 1 181 ? 12.092 -2.864 -13.259 1.00 98.44 181 GLY A C 1
ATOM 1440 O O . GLY A 1 181 ? 12.527 -1.942 -13.940 1.00 98.44 181 GLY A O 1
ATOM 1441 N N . GLY A 1 182 ? 12.834 -3.471 -12.327 1.00 98.56 182 GLY A N 1
ATOM 1442 C CA . GLY A 1 182 ? 14.251 -3.185 -12.080 1.00 98.56 182 GLY A CA 1
ATOM 1443 C C . GLY A 1 182 ? 14.531 -2.045 -11.096 1.00 98.56 182 GLY A C 1
ATOM 1444 O O . GLY A 1 182 ? 15.645 -1.527 -11.076 1.00 98.56 182 GLY A O 1
ATOM 1445 N N . LYS A 1 183 ? 13.548 -1.631 -10.290 1.00 98.75 183 LYS A N 1
ATOM 1446 C CA . LYS A 1 183 ? 13.710 -0.624 -9.226 1.00 98.75 183 LYS A CA 1
ATOM 1447 C C . LYS A 1 183 ? 13.806 -1.285 -7.854 1.00 98.75 183 LYS A C 1
ATOM 1449 O O . LYS A 1 183 ? 13.382 -2.425 -7.677 1.00 98.75 183 LYS A O 1
ATOM 1454 N N . THR A 1 184 ? 14.290 -0.543 -6.860 1.00 98.75 184 THR A N 1
ATOM 1455 C CA . THR A 1 184 ? 14.292 -0.989 -5.461 1.00 98.75 184 THR A CA 1
ATOM 1456 C C . THR A 1 184 ? 13.019 -0.502 -4.760 1.00 98.75 184 THR A C 1
ATOM 1458 O O . THR A 1 184 ? 12.916 0.687 -4.435 1.00 98.75 184 THR A O 1
ATOM 1461 N N . PRO A 1 185 ? 12.012 -1.363 -4.521 1.00 98.75 185 PRO A N 1
ATOM 1462 C CA . PRO A 1 185 ? 10.822 -0.957 -3.787 1.00 98.75 185 PRO A CA 1
ATOM 1463 C C . PRO A 1 185 ? 11.128 -0.727 -2.303 1.00 98.75 185 PRO A C 1
ATOM 1465 O O . PRO A 1 185 ? 11.862 -1.485 -1.675 1.00 98.75 185 PRO A O 1
ATOM 1468 N N . ARG A 1 186 ? 10.493 0.291 -1.725 1.00 98.75 186 ARG A N 1
ATOM 1469 C CA . ARG A 1 186 ? 10.521 0.622 -0.297 1.00 98.75 186 ARG A CA 1
ATOM 1470 C C . ARG A 1 186 ? 9.090 0.693 0.212 1.00 98.75 186 ARG A C 1
ATOM 1472 O O . ARG A 1 186 ? 8.388 1.678 0.000 1.00 98.75 186 ARG A O 1
ATOM 1479 N N . TYR A 1 187 ? 8.611 -0.391 0.802 1.00 98.75 187 TYR A N 1
ATOM 1480 C CA . TYR A 1 187 ? 7.248 -0.473 1.298 1.00 98.75 187 TYR A CA 1
ATOM 1481 C C . TYR A 1 187 ? 7.072 0.417 2.527 1.00 98.75 187 TYR A C 1
ATOM 1483 O O . TYR A 1 187 ? 7.876 0.383 3.455 1.00 98.75 187 TYR A O 1
ATOM 1491 N N . LEU A 1 188 ? 6.006 1.215 2.541 1.00 98.69 188 LEU A N 1
ATOM 1492 C CA . LEU A 1 188 ? 5.788 2.220 3.575 1.00 98.69 188 LEU A CA 1
ATOM 1493 C C . LEU A 1 188 ? 5.683 1.620 4.985 1.00 98.69 188 LEU A C 1
ATOM 1495 O O . LEU A 1 188 ? 6.189 2.228 5.920 1.00 98.69 188 LEU A O 1
ATOM 1499 N N . ILE A 1 189 ? 5.105 0.420 5.146 1.00 98.12 189 ILE A N 1
ATOM 1500 C CA . ILE A 1 189 ? 5.128 -0.276 6.446 1.00 98.12 189 ILE A CA 1
ATOM 1501 C C . ILE A 1 189 ? 6.562 -0.544 6.891 1.00 98.12 189 ILE A C 1
ATOM 1503 O O . ILE A 1 189 ? 6.890 -0.243 8.032 1.00 98.12 189 ILE A O 1
ATOM 1507 N N . ASP A 1 190 ? 7.409 -1.078 6.008 1.00 98.44 190 ASP A N 1
ATOM 1508 C CA . ASP A 1 190 ? 8.795 -1.395 6.356 1.00 98.44 190 ASP A CA 1
ATOM 1509 C C . ASP A 1 190 ? 9.571 -0.137 6.724 1.00 98.44 190 ASP A C 1
ATOM 1511 O O . ASP A 1 190 ? 10.302 -0.146 7.709 1.00 98.44 190 ASP A O 1
ATOM 1515 N N . LEU A 1 191 ? 9.354 0.957 5.984 1.00 98.56 191 LEU A N 1
ATOM 1516 C CA . LEU A 1 191 ? 9.939 2.256 6.310 1.00 98.56 191 LEU A CA 1
ATOM 1517 C C . LEU A 1 191 ? 9.535 2.721 7.715 1.00 98.56 191 LEU A C 1
ATOM 1519 O O . LEU A 1 191 ? 10.385 3.116 8.504 1.00 98.56 191 LEU A O 1
ATOM 1523 N N . LEU A 1 192 ? 8.251 2.616 8.059 1.00 97.56 192 LEU A N 1
ATOM 1524 C CA . LEU A 1 192 ? 7.741 3.031 9.368 1.00 97.56 192 LEU A CA 1
ATOM 1525 C C . LEU A 1 192 ? 8.314 2.205 10.527 1.00 97.56 192 LEU A C 1
ATOM 1527 O O . LEU A 1 192 ? 8.454 2.730 11.627 1.00 97.56 192 LEU A O 1
ATOM 1531 N N . ILE A 1 193 ? 8.661 0.935 10.298 1.00 95.81 193 ILE A N 1
ATOM 1532 C CA . ILE A 1 193 ? 9.227 0.045 11.327 1.00 95.81 193 ILE A CA 1
ATOM 1533 C C . ILE A 1 193 ? 10.749 -0.131 11.213 1.00 95.81 193 ILE A C 1
ATOM 1535 O O . ILE A 1 193 ? 11.311 -1.008 11.870 1.00 95.81 193 ILE A O 1
ATOM 1539 N N . GLY A 1 194 ? 11.423 0.670 10.382 1.00 97.00 194 GLY A N 1
ATOM 1540 C CA . GLY A 1 194 ? 12.881 0.643 10.246 1.00 97.00 194 GLY A CA 1
ATOM 1541 C C . GLY A 1 194 ? 13.434 -0.625 9.583 1.00 97.00 194 GLY A C 1
ATOM 1542 O O . GLY A 1 194 ? 14.568 -1.014 9.854 1.00 97.00 194 GLY A O 1
ATOM 1543 N N . GLN A 1 195 ? 12.650 -1.295 8.737 1.00 97.19 195 GLN A N 1
ATOM 1544 C CA . GLN A 1 195 ? 13.025 -2.539 8.063 1.00 97.19 195 GLN A CA 1
ATOM 1545 C C . GLN A 1 195 ? 13.316 -2.343 6.571 1.00 97.19 195 GLN A C 1
ATOM 1547 O O . GLN A 1 195 ? 12.944 -1.348 5.948 1.00 97.19 195 GLN A O 1
ATOM 1552 N N . THR A 1 196 ? 13.999 -3.333 5.994 1.00 97.25 196 THR A N 1
ATOM 1553 C CA . THR A 1 196 ? 14.195 -3.434 4.544 1.00 97.25 196 THR A CA 1
ATOM 1554 C C . THR A 1 196 ? 13.008 -4.153 3.912 1.00 97.25 196 THR A C 1
ATOM 1556 O O . THR A 1 196 ? 12.450 -5.085 4.497 1.00 97.25 196 THR A O 1
ATOM 1559 N N . THR A 1 197 ? 12.636 -3.723 2.709 1.00 98.56 197 THR A N 1
ATOM 1560 C CA . THR A 1 197 ? 11.582 -4.353 1.916 1.00 98.56 197 THR A CA 1
ATOM 1561 C C . THR A 1 197 ? 12.149 -5.500 1.101 1.00 98.56 197 THR A C 1
ATOM 1563 O O . THR A 1 197 ? 12.921 -5.289 0.170 1.00 98.56 197 THR A O 1
ATOM 1566 N N . ASP A 1 198 ? 11.729 -6.714 1.440 1.00 97.50 198 ASP A N 1
ATOM 1567 C CA . ASP A 1 198 ? 11.964 -7.910 0.634 1.00 97.50 198 ASP A CA 1
ATOM 1568 C C . ASP A 1 198 ? 10.826 -8.053 -0.397 1.00 97.50 198 ASP A C 1
ATOM 1570 O O . ASP A 1 198 ? 9.657 -8.005 -0.001 1.00 97.50 198 ASP A O 1
ATOM 1574 N N . PRO A 1 199 ? 11.103 -8.204 -1.704 1.00 97.19 199 PRO A N 1
ATOM 1575 C CA . PRO A 1 199 ? 10.085 -8.490 -2.708 1.00 97.19 199 PRO A CA 1
ATOM 1576 C C . PRO A 1 199 ? 9.338 -9.806 -2.488 1.00 97.19 199 PRO A C 1
ATOM 1578 O O . PRO A 1 199 ? 8.228 -9.926 -3.002 1.00 97.19 199 PRO A O 1
ATOM 1581 N N . GLN A 1 200 ? 9.890 -10.759 -1.730 1.00 97.19 200 GLN A N 1
ATOM 1582 C CA . GLN A 1 200 ? 9.381 -12.121 -1.528 1.00 97.19 200 GLN A CA 1
ATOM 1583 C C . GLN A 1 200 ? 9.020 -12.783 -2.869 1.00 97.19 200 GLN A C 1
ATOM 1585 O O . GLN A 1 200 ? 9.654 -12.511 -3.885 1.00 97.19 200 GLN A O 1
ATOM 1590 N N . ILE A 1 201 ? 7.990 -13.634 -2.916 1.00 97.00 201 ILE A N 1
ATOM 1591 C CA . ILE A 1 201 ? 7.472 -14.167 -4.181 1.00 97.00 201 ILE A CA 1
ATOM 1592 C C . ILE A 1 201 ? 6.981 -13.001 -5.040 1.00 97.00 201 ILE A C 1
ATOM 1594 O O . ILE A 1 201 ? 5.994 -12.340 -4.707 1.00 97.00 201 ILE A O 1
ATOM 1598 N N . TYR A 1 202 ? 7.720 -12.723 -6.111 1.00 96.94 202 TYR A N 1
ATOM 1599 C CA . TYR A 1 202 ? 7.436 -11.653 -7.065 1.00 96.94 202 TYR A CA 1
ATOM 1600 C C . TYR A 1 202 ? 7.030 -12.172 -8.439 1.00 96.94 202 TYR A C 1
ATOM 1602 O O . TYR A 1 202 ? 6.572 -11.371 -9.251 1.00 96.94 202 TYR A O 1
ATOM 1610 N N . ASP A 1 203 ? 7.145 -13.480 -8.694 1.00 98.25 203 ASP A N 1
ATOM 1611 C CA . ASP A 1 203 ? 6.515 -14.076 -9.866 1.00 98.25 203 ASP A CA 1
ATOM 1612 C C . ASP A 1 203 ? 5.024 -13.721 -9.861 1.00 98.25 203 ASP A C 1
ATOM 1614 O O . ASP A 1 203 ? 4.324 -13.889 -8.860 1.00 98.25 203 ASP A O 1
ATOM 1618 N N . THR A 1 204 ? 4.558 -13.139 -10.963 1.00 98.06 204 THR A N 1
ATOM 1619 C CA . THR A 1 204 ? 3.218 -12.549 -11.015 1.00 98.06 204 THR A CA 1
ATOM 1620 C C . THR A 1 204 ? 2.139 -13.615 -10.899 1.00 98.06 204 THR A C 1
ATOM 1622 O O . THR A 1 204 ? 1.118 -13.357 -10.272 1.00 98.06 204 THR A O 1
ATOM 1625 N N . VAL A 1 205 ? 2.353 -14.802 -11.464 1.00 98.25 205 VAL A N 1
ATOM 1626 C CA . VAL A 1 205 ? 1.364 -15.879 -11.411 1.00 98.25 205 VAL A CA 1
ATOM 1627 C C . VAL A 1 205 ? 1.288 -16.410 -9.983 1.00 98.25 205 VAL A C 1
ATOM 1629 O O . VAL A 1 205 ? 0.223 -16.337 -9.372 1.00 98.25 205 VAL A O 1
ATOM 1632 N N . GLN A 1 206 ? 2.428 -16.794 -9.404 1.00 98.38 206 GLN A N 1
ATOM 1633 C CA . GLN A 1 206 ? 2.490 -17.330 -8.039 1.00 98.38 206 GLN A CA 1
ATOM 1634 C C . GLN A 1 206 ? 1.979 -16.329 -6.994 1.00 98.38 206 GLN A C 1
ATOM 1636 O O . GLN A 1 206 ? 1.287 -16.704 -6.052 1.00 98.38 206 GLN A O 1
ATOM 1641 N N . TRP A 1 207 ? 2.279 -15.034 -7.149 1.00 98.12 207 TRP A N 1
ATOM 1642 C CA . TRP A 1 207 ? 1.771 -14.001 -6.242 1.00 98.12 207 TRP A CA 1
ATOM 1643 C C . TRP A 1 207 ? 0.240 -13.902 -6.272 1.00 98.12 207 TRP A C 1
ATOM 1645 O O . TRP A 1 207 ? -0.392 -13.756 -5.224 1.00 98.12 207 TRP A O 1
ATOM 1655 N N . HIS A 1 208 ? -0.373 -13.975 -7.456 1.00 98.06 208 HIS A N 1
ATOM 1656 C CA . HIS A 1 208 ? -1.833 -13.931 -7.574 1.00 98.06 208 HIS A CA 1
ATOM 1657 C C . HIS A 1 208 ? -2.491 -15.233 -7.116 1.00 98.06 208 HIS A C 1
ATOM 1659 O O . HIS A 1 208 ? -3.554 -15.161 -6.507 1.00 98.06 208 HIS A O 1
ATOM 1665 N N . GLU A 1 209 ? -1.852 -16.387 -7.315 1.00 98.12 209 GLU A N 1
ATOM 1666 C CA . GLU A 1 209 ? -2.291 -17.662 -6.725 1.00 98.12 209 GLU A CA 1
ATOM 1667 C C . GLU A 1 209 ? -2.300 -17.584 -5.193 1.00 98.12 209 GLU A C 1
ATOM 1669 O O . GLU A 1 209 ? -3.307 -17.902 -4.571 1.00 98.12 209 GLU A O 1
ATOM 1674 N N . GLN A 1 210 ? -1.248 -17.041 -4.571 1.00 97.38 210 GLN A N 1
ATOM 1675 C CA . GLN A 1 210 ? -1.215 -16.843 -3.116 1.00 97.38 210 GLN A CA 1
ATOM 1676 C C . GLN A 1 210 ? -2.295 -15.886 -2.608 1.00 97.38 210 GLN A C 1
ATOM 1678 O O . GLN A 1 210 ? -2.876 -16.106 -1.542 1.00 97.38 210 GLN A O 1
ATOM 1683 N N . LEU A 1 211 ? -2.561 -14.805 -3.348 1.00 97.31 211 LEU A N 1
ATOM 1684 C CA . LEU A 1 211 ? -3.663 -13.904 -3.021 1.00 97.31 211 LEU A CA 1
ATOM 1685 C C . LEU A 1 211 ? -5.003 -14.636 -3.096 1.00 97.31 211 LEU A C 1
ATOM 1687 O O . LEU A 1 211 ? -5.818 -14.469 -2.189 1.00 97.31 211 LEU A O 1
ATOM 1691 N N . GLN A 1 212 ? -5.216 -15.435 -4.142 1.00 97.88 212 GLN A N 1
ATOM 1692 C CA . GLN A 1 212 ? -6.442 -16.202 -4.333 1.00 97.88 212 GLN A CA 1
ATOM 1693 C C . GLN A 1 212 ? -6.625 -17.248 -3.229 1.00 97.88 212 GLN A C 1
ATOM 1695 O O . GLN A 1 212 ? -7.682 -17.281 -2.609 1.00 97.88 212 GLN A O 1
ATOM 1700 N N . ASP A 1 213 ? -5.575 -17.986 -2.876 1.00 98.00 213 ASP A N 1
ATOM 1701 C CA . ASP A 1 213 ? -5.586 -18.940 -1.764 1.00 98.00 213 ASP A CA 1
ATOM 1702 C C . ASP A 1 213 ? -5.968 -18.287 -0.430 1.00 98.00 213 ASP A C 1
ATOM 1704 O O . ASP A 1 213 ? -6.639 -18.905 0.400 1.00 98.00 213 ASP A O 1
ATOM 1708 N N . TYR A 1 214 ? -5.519 -17.050 -0.182 1.00 97.00 214 TYR A N 1
ATOM 1709 C CA . TYR A 1 214 ? -5.925 -16.312 1.012 1.00 97.00 214 TYR A CA 1
ATOM 1710 C C . TYR A 1 214 ? -7.393 -15.900 0.926 1.00 97.00 214 TYR A C 1
ATOM 1712 O O . TYR A 1 214 ? -8.109 -16.073 1.913 1.00 97.00 214 TYR A O 1
ATOM 1720 N N . ILE A 1 215 ? -7.818 -15.359 -0.225 1.00 97.31 215 ILE A N 1
ATOM 1721 C CA . ILE A 1 215 ? -9.204 -14.948 -0.491 1.00 97.31 215 ILE A CA 1
ATOM 1722 C C . ILE A 1 215 ? -10.151 -16.131 -0.277 1.00 97.31 215 ILE A C 1
ATOM 1724 O O . ILE A 1 215 ? -11.163 -15.976 0.384 1.00 97.31 215 ILE A O 1
ATOM 1728 N N . ASP A 1 216 ? -9.836 -17.323 -0.765 1.00 97.31 216 ASP A N 1
ATOM 1729 C CA . ASP A 1 216 ? -10.751 -18.466 -0.657 1.00 97.31 216 ASP A CA 1
ATOM 1730 C C . ASP A 1 216 ? -10.900 -18.981 0.786 1.00 97.31 216 ASP A C 1
ATOM 1732 O O . ASP A 1 216 ? -11.886 -19.640 1.116 1.00 97.31 216 ASP A O 1
ATOM 1736 N N . LYS A 1 217 ? -9.940 -18.664 1.666 1.00 95.19 217 LYS A N 1
ATOM 1737 C CA . LYS A 1 217 ? -9.913 -19.102 3.073 1.00 95.19 217 LYS A CA 1
ATOM 1738 C C . LYS A 1 217 ? -10.456 -18.069 4.071 1.00 95.19 217 LYS A C 1
ATOM 1740 O O . LYS A 1 217 ? -10.725 -18.455 5.208 1.00 95.19 217 LYS A O 1
ATOM 1745 N N . HIS A 1 218 ? -10.564 -16.790 3.694 1.00 90.75 218 HIS A N 1
ATOM 1746 C CA . HIS A 1 218 ? -10.886 -15.666 4.594 1.00 90.75 218 HIS A CA 1
ATOM 1747 C C . HIS A 1 218 ? -11.724 -14.605 3.897 1.00 90.75 218 HIS A C 1
ATOM 1749 O O . HIS A 1 218 ? -12.573 -13.983 4.570 1.00 90.75 218 HIS A O 1
#

Nearest PDB structures (foldseek):
  6hlx-assembly1_A  TM=6.048E-01  e=7.523E+00  Agrobacterium tumefaciens
  1agy-assembly1_A  TM=2.634E-01  e=8.922E+00  Fusarium vanettenii
  1q74-assembly2_B  TM=2.130E-01  e=5.993E+00  Mycobacterium tuberculosis